Protein AF-A0A433P4F0-F1 (afdb_monomer_lite)

pLDDT: mean 87.48, std 11.5, range [46.12, 97.31]

Foldseek 3Di:
DVVLCVPPNQQDDDPPPPFDPQQVVLLVVLCVLLVVLLCQLLVLLVVLLVVLVVQQVCVVVVVPPDNPPSVVSLVVSVVSNVVSLVCLQPRLVVSCVPGGDDVVSSVVSNVLSVLSSLQSVQVSVVSVVLSVCVSVVHWDPPAPDTPPRLSDPVNSVVSSLQLDSHDDSHDDADPDDDVVLLVVLVVLLVVLVVVLSSLCRSPVVVLVVVLVVVVVVVPPVVNVVSVVSNVVSVVVSVVSCCCNPVPRVNVSSRD

Sequence (255 aa):
MIENYLKYGLLLKIPGHNIPYGDYVQFGIAWISVPITILVGFGVEWVMAQLAKKSKSDKLGGKLGNKLPLGVFEAIASIVHAVNLTFLMIYPSYIIYRKIYHPLVGSSMLFIALILIMKLISYSLVNRDLRTLFTQGKLVTEYDVVYPDNVTIGNLIYFWWAPTLCYQPSYPRTEKFRPIFFLKRVSELSCALIFMYFLTEQYAMPTLENSIKAIHNLDFIIIVERVLKLSTTGVILWLLMFYAFFHSFLNALSE

Radius of gyration: 25.11 Å; chains: 1; bounding box: 57×36×83 Å

Structure (mmCIF, N/CA/C/O backbone):
data_AF-A0A433P4F0-F1
#
_entry.id   AF-A0A433P4F0-F1
#
loop_
_atom_site.group_PDB
_atom_site.id
_atom_site.type_symbol
_atom_site.label_atom_id
_atom_site.label_alt_id
_atom_site.label_comp_id
_atom_site.label_asym_id
_atom_site.label_entity_id
_atom_site.label_seq_id
_atom_site.pdbx_PDB_ins_code
_atom_site.Cartn_x
_atom_site.Cartn_y
_atom_site.Cartn_z
_atom_site.occupancy
_atom_site.B_iso_or_equiv
_atom_site.auth_seq_id
_atom_site.auth_comp_id
_atom_site.auth_asym_id
_atom_site.auth_atom_id
_atom_site.pdbx_PDB_model_num
ATOM 1 N N . MET A 1 1 ? 10.213 6.614 -36.481 1.00 46.25 1 MET A N 1
ATOM 2 C CA . MET A 1 1 ? 9.599 5.330 -36.053 1.00 46.25 1 MET A CA 1
ATOM 3 C C . MET A 1 1 ? 9.966 4.183 -36.984 1.00 46.25 1 MET A C 1
ATOM 5 O O . MET A 1 1 ? 10.517 3.207 -36.498 1.00 46.25 1 MET A O 1
ATOM 9 N N . ILE A 1 2 ? 9.728 4.317 -38.293 1.00 51.09 2 ILE A N 1
ATOM 10 C CA . ILE A 1 2 ? 10.064 3.290 -39.296 1.00 51.09 2 ILE A CA 1
ATOM 11 C C . ILE A 1 2 ? 11.581 3.030 -39.367 1.00 51.09 2 ILE A C 1
ATOM 13 O O . ILE A 1 2 ? 11.992 1.883 -39.412 1.00 51.09 2 ILE A O 1
ATOM 17 N N . GLU A 1 3 ? 12.424 4.061 -39.253 1.00 48.56 3 GLU A N 1
ATOM 18 C CA . GLU A 1 3 ? 13.891 3.905 -39.245 1.00 48.56 3 GLU A CA 1
ATOM 19 C C . GLU A 1 3 ? 14.438 3.066 -38.081 1.00 48.56 3 GLU A C 1
ATOM 21 O O . GLU A 1 3 ? 15.271 2.202 -38.314 1.00 48.56 3 GLU A O 1
ATOM 26 N N . ASN A 1 4 ? 13.968 3.256 -36.840 1.00 55.22 4 ASN A N 1
ATOM 27 C CA . ASN A 1 4 ? 14.414 2.416 -35.717 1.00 55.22 4 ASN A CA 1
ATOM 28 C C . ASN A 1 4 ? 13.919 0.970 -35.862 1.00 55.22 4 ASN A C 1
ATOM 30 O O . ASN A 1 4 ? 14.647 0.048 -35.512 1.00 55.22 4 ASN A O 1
ATOM 34 N N . TYR A 1 5 ? 12.715 0.772 -36.407 1.00 58.59 5 TYR A N 1
ATOM 35 C CA . TYR A 1 5 ? 12.188 -0.560 -36.710 1.00 58.59 5 TYR A CA 1
ATOM 36 C C . TYR A 1 5 ? 12.999 -1.258 -37.815 1.00 58.59 5 TYR A C 1
ATOM 38 O O . TYR A 1 5 ? 13.362 -2.419 -37.669 1.00 58.59 5 TYR A O 1
ATOM 46 N N . LEU A 1 6 ? 13.358 -0.537 -38.882 1.00 51.97 6 LEU A N 1
ATOM 47 C CA . LEU A 1 6 ? 14.190 -1.048 -39.978 1.00 51.97 6 LEU A CA 1
ATOM 48 C C . LEU A 1 6 ? 15.650 -1.285 -39.561 1.00 51.97 6 LEU A C 1
ATOM 50 O O . LEU A 1 6 ? 16.284 -2.207 -40.062 1.00 51.97 6 LEU A O 1
ATOM 54 N N . LYS A 1 7 ? 16.190 -0.461 -38.656 1.00 50.75 7 LYS A N 1
ATOM 55 C CA . LYS A 1 7 ? 17.602 -0.500 -38.246 1.00 50.75 7 LYS A CA 1
ATOM 56 C C . LYS A 1 7 ? 17.893 -1.514 -37.139 1.00 50.75 7 LYS A C 1
ATOM 58 O O . LYS A 1 7 ? 18.987 -2.066 -37.114 1.00 50.75 7 LYS A O 1
ATOM 63 N N . TYR A 1 8 ? 16.945 -1.744 -36.230 1.00 52.25 8 TYR A N 1
ATOM 64 C CA . TYR A 1 8 ? 17.143 -2.606 -35.058 1.00 52.25 8 TYR A CA 1
ATOM 65 C C . TYR A 1 8 ? 16.194 -3.813 -34.993 1.00 52.25 8 TYR A C 1
ATOM 67 O O . TYR A 1 8 ? 16.386 -4.685 -34.149 1.00 52.25 8 TYR A O 1
ATOM 75 N N . GLY A 1 9 ? 15.188 -3.896 -35.869 1.00 65.25 9 GLY A N 1
ATOM 76 C CA . GLY A 1 9 ? 14.160 -4.932 -35.796 1.00 65.25 9 GLY A CA 1
ATOM 77 C C . GLY A 1 9 ? 13.278 -4.807 -34.546 1.00 65.25 9 GLY A C 1
ATOM 78 O O . GLY A 1 9 ? 13.135 -3.730 -33.958 1.00 65.25 9 GLY A O 1
ATOM 79 N N . LEU A 1 10 ? 12.660 -5.925 -34.156 1.00 61.38 10 LEU A N 1
ATOM 80 C CA . LEU A 1 10 ? 11.839 -6.046 -32.951 1.00 61.38 10 LEU A CA 1
ATOM 81 C C . LEU A 1 10 ? 12.746 -6.386 -31.753 1.00 61.38 10 LEU A C 1
ATOM 83 O O . LEU A 1 10 ? 13.132 -7.540 -31.579 1.00 61.38 10 LEU A O 1
ATOM 87 N N . LEU A 1 11 ? 13.091 -5.399 -30.924 1.00 60.62 11 LEU A N 1
ATOM 88 C CA . LEU A 1 11 ? 13.974 -5.583 -29.760 1.00 60.62 11 LEU A CA 1
ATOM 89 C C . LEU A 1 11 ? 13.207 -6.048 -28.505 1.00 60.62 11 LEU A C 1
ATOM 91 O O . LEU A 1 11 ? 13.431 -5.540 -27.412 1.00 60.62 11 LEU A O 1
ATOM 95 N N . LEU A 1 12 ? 12.270 -6.992 -28.631 1.00 61.44 12 LEU A N 1
ATOM 96 C CA . LEU A 1 12 ? 11.525 -7.490 -27.469 1.00 61.44 12 LEU A CA 1
ATOM 97 C C . LEU A 1 12 ? 12.323 -8.575 -26.741 1.00 61.44 12 LEU A C 1
ATOM 99 O O . LEU A 1 12 ? 12.511 -9.676 -27.259 1.00 61.44 12 LEU A O 1
ATOM 103 N N . LYS A 1 13 ? 12.760 -8.278 -25.517 1.00 65.25 13 LYS A N 1
ATOM 104 C CA . LYS A 1 13 ? 13.220 -9.297 -24.564 1.00 65.25 13 LYS A CA 1
ATOM 105 C C . LYS A 1 13 ? 12.010 -9.873 -23.814 1.00 65.25 13 LYS A C 1
ATOM 107 O O . LYS A 1 13 ? 10.909 -9.335 -23.865 1.00 65.25 13 LYS A O 1
ATOM 112 N N . ILE A 1 14 ? 12.175 -11.011 -23.141 1.00 66.19 14 ILE A N 1
ATOM 113 C CA . ILE A 1 14 ? 11.115 -11.530 -22.263 1.00 66.19 14 ILE A CA 1
ATOM 114 C C . ILE A 1 14 ? 11.111 -10.676 -20.984 1.00 66.19 14 ILE A C 1
ATOM 116 O O . ILE A 1 14 ? 12.174 -10.529 -20.365 1.00 66.19 14 ILE A O 1
ATOM 120 N N . PRO A 1 15 ? 9.959 -10.119 -20.558 1.00 61.41 15 PRO A N 1
ATOM 121 C CA . PRO A 1 15 ? 9.889 -9.323 -19.340 1.00 61.41 15 PRO A CA 1
ATOM 122 C C . PRO A 1 15 ? 10.351 -10.156 -18.136 1.00 61.41 15 PRO A C 1
ATOM 124 O O . PRO A 1 15 ? 9.869 -11.262 -17.908 1.00 61.41 15 PRO A O 1
ATOM 127 N N . GLY A 1 16 ? 11.315 -9.627 -17.379 1.00 61.69 16 GLY A N 1
ATOM 128 C CA . GLY A 1 16 ? 11.871 -10.282 -16.188 1.00 61.69 16 GLY A CA 1
ATOM 129 C C . GLY A 1 16 ? 13.078 -11.199 -16.422 1.00 61.69 16 GLY A C 1
ATOM 130 O O . GLY A 1 16 ? 13.656 -11.663 -15.445 1.00 61.69 16 GLY A O 1
ATOM 131 N N . HIS A 1 17 ? 13.532 -11.405 -17.666 1.00 66.00 17 HIS A N 1
ATOM 132 C CA . HIS A 1 17 ? 14.707 -12.247 -17.955 1.00 66.00 17 HIS A CA 1
ATOM 133 C C . HIS A 1 17 ? 16.003 -11.772 -17.264 1.00 66.00 17 HIS A C 1
ATOM 135 O O . HIS A 1 17 ? 16.874 -12.577 -16.953 1.00 66.00 17 HIS A O 1
ATOM 141 N N . ASN A 1 18 ? 16.116 -10.470 -16.986 1.00 71.88 18 ASN A N 1
ATOM 142 C CA . ASN A 1 18 ? 17.308 -9.867 -16.385 1.00 71.88 18 ASN A CA 1
ATOM 143 C C . ASN A 1 18 ? 17.254 -9.784 -14.846 1.00 71.88 18 ASN A C 1
ATOM 145 O O . ASN A 1 18 ? 18.141 -9.173 -14.251 1.00 71.88 18 ASN A O 1
ATOM 149 N N . ILE A 1 19 ? 16.220 -10.331 -14.192 1.00 79.75 19 ILE A N 1
ATOM 150 C CA . ILE A 1 19 ? 16.086 -10.256 -12.731 1.00 79.75 19 ILE A CA 1
ATOM 151 C C . ILE A 1 19 ? 16.765 -11.482 -12.105 1.00 79.75 19 ILE A C 1
ATOM 153 O O . ILE A 1 19 ? 16.324 -12.609 -12.343 1.00 79.75 19 ILE A O 1
ATOM 157 N N . PRO A 1 20 ? 17.824 -11.306 -11.294 1.00 85.00 20 PRO A N 1
ATOM 158 C CA . PRO A 1 20 ? 18.478 -12.431 -10.643 1.00 85.00 20 PRO A CA 1
ATOM 159 C C . PRO A 1 20 ? 17.542 -13.056 -9.602 1.00 85.00 20 PRO A C 1
ATOM 161 O O . PRO A 1 20 ? 16.884 -12.354 -8.837 1.00 85.00 20 PRO A O 1
ATOM 164 N N . TYR A 1 21 ? 17.526 -14.390 -9.514 1.00 86.00 21 TYR A N 1
ATOM 165 C CA . TYR A 1 21 ? 16.679 -15.113 -8.552 1.00 86.00 21 TYR A CA 1
ATOM 166 C C . TYR A 1 21 ? 16.893 -14.650 -7.097 1.00 86.00 21 TYR A C 1
ATOM 168 O O . TYR A 1 21 ? 15.950 -14.585 -6.309 1.00 86.00 21 TYR A O 1
ATOM 176 N N . GLY A 1 22 ? 18.127 -14.262 -6.755 1.00 88.94 22 GLY A N 1
ATOM 177 C CA . GLY A 1 22 ? 18.472 -13.720 -5.441 1.00 88.94 22 GLY A CA 1
ATOM 178 C C . GLY A 1 22 ? 17.658 -12.484 -5.045 1.00 88.94 22 GLY A C 1
ATOM 179 O O . GLY A 1 22 ? 17.280 -12.373 -3.880 1.00 88.94 22 GLY A O 1
ATOM 180 N N . ASP A 1 23 ? 17.307 -11.611 -5.994 1.00 89.06 23 ASP A N 1
ATOM 181 C CA . ASP A 1 23 ? 16.531 -10.398 -5.712 1.00 89.06 23 ASP A CA 1
ATOM 182 C C . ASP A 1 23 ? 15.101 -10.731 -5.275 1.00 89.06 23 ASP A C 1
ATOM 184 O O . ASP A 1 23 ? 14.574 -10.087 -4.370 1.00 89.06 23 ASP A O 1
ATOM 188 N N . TYR A 1 24 ? 14.489 -11.776 -5.843 1.00 89.56 24 TYR A N 1
ATOM 189 C CA . TYR A 1 24 ? 13.166 -12.244 -5.416 1.00 89.56 24 TYR A CA 1
ATOM 190 C C . TYR A 1 24 ? 13.185 -12.804 -3.993 1.00 89.56 24 TYR A C 1
ATOM 192 O O . TYR A 1 24 ? 12.258 -12.565 -3.218 1.00 89.56 24 TYR A O 1
ATOM 200 N N . VAL A 1 25 ? 14.256 -13.509 -3.617 1.00 92.88 25 VAL A N 1
ATOM 201 C CA . VAL A 1 25 ? 14.423 -14.013 -2.246 1.00 92.88 25 VAL A CA 1
ATOM 202 C C . VAL A 1 25 ? 14.571 -12.848 -1.265 1.00 92.88 25 VAL A C 1
ATOM 204 O O . VAL A 1 25 ? 13.902 -12.826 -0.233 1.00 92.88 25 VAL A O 1
ATOM 207 N N . GLN A 1 26 ? 15.396 -11.847 -1.593 1.00 92.88 26 GLN A N 1
ATOM 208 C CA . GLN A 1 26 ? 15.558 -10.656 -0.749 1.00 92.88 26 GLN A CA 1
ATOM 209 C C . GLN A 1 26 ? 14.280 -9.816 -0.677 1.00 92.88 26 GLN A C 1
ATOM 211 O O . GLN A 1 26 ? 13.959 -9.295 0.391 1.00 92.88 26 GLN A O 1
ATOM 216 N N . PHE A 1 27 ? 13.520 -9.736 -1.771 1.00 93.12 27 PHE A N 1
ATOM 217 C CA . PHE A 1 27 ? 12.190 -9.134 -1.779 1.00 93.12 27 PHE A CA 1
ATOM 218 C C . PHE A 1 27 ? 11.256 -9.856 -0.808 1.00 93.12 27 PHE A C 1
ATOM 220 O O . PHE A 1 27 ? 10.635 -9.203 0.022 1.00 93.12 27 PHE A O 1
ATOM 227 N N . GLY A 1 28 ? 11.202 -11.191 -0.848 1.00 93.00 28 GLY A N 1
ATOM 228 C CA . GLY A 1 28 ? 10.397 -11.981 0.086 1.00 93.00 28 GLY A CA 1
ATOM 229 C C . GLY A 1 28 ? 10.784 -11.739 1.547 1.00 93.00 28 GLY A C 1
ATOM 230 O O . GLY A 1 28 ? 9.912 -11.524 2.386 1.00 93.00 28 GLY A O 1
ATOM 231 N N . ILE A 1 29 ? 12.086 -11.682 1.848 1.00 94.31 29 ILE A N 1
ATOM 232 C CA . ILE A 1 29 ? 12.594 -11.367 3.195 1.00 94.31 29 ILE A CA 1
ATOM 233 C C . ILE A 1 29 ? 12.167 -9.958 3.629 1.00 94.31 29 ILE A C 1
ATOM 235 O O . ILE A 1 29 ? 11.678 -9.782 4.743 1.00 94.31 29 ILE A O 1
ATOM 239 N N . ALA A 1 30 ? 12.303 -8.956 2.756 1.00 94.62 30 ALA A N 1
ATOM 240 C CA . ALA A 1 30 ? 11.836 -7.601 3.044 1.00 94.62 30 ALA A CA 1
ATOM 241 C C . ALA A 1 30 ? 10.314 -7.561 3.248 1.00 94.62 30 ALA A C 1
ATOM 243 O O . ALA A 1 30 ? 9.826 -6.891 4.162 1.00 94.62 30 ALA A O 1
ATOM 244 N N . TRP A 1 31 ? 9.568 -8.319 2.446 1.00 95.00 31 TRP A N 1
ATOM 245 C CA . TRP A 1 31 ? 8.113 -8.374 2.478 1.00 95.00 31 TRP A CA 1
ATOM 246 C C . TRP A 1 31 ? 7.566 -8.959 3.783 1.00 95.00 31 TRP A C 1
ATOM 248 O O . TRP A 1 31 ? 6.497 -8.546 4.211 1.00 95.00 31 TRP A O 1
ATOM 258 N N . ILE A 1 32 ? 8.309 -9.812 4.496 1.00 94.62 32 ILE A N 1
ATOM 259 C CA . ILE A 1 32 ? 7.914 -10.321 5.828 1.00 94.62 32 ILE A CA 1
ATOM 260 C C . ILE A 1 32 ? 7.678 -9.186 6.846 1.00 94.62 32 ILE A C 1
ATOM 262 O O . ILE A 1 32 ? 6.855 -9.331 7.752 1.00 94.62 32 ILE A O 1
ATOM 266 N N . SER A 1 33 ? 8.323 -8.026 6.683 1.00 94.25 33 SER A N 1
ATOM 267 C CA . SER A 1 33 ? 8.071 -6.858 7.545 1.00 94.25 33 SER A CA 1
ATOM 268 C C . SER A 1 33 ? 6.640 -6.312 7.438 1.00 94.25 33 SER A C 1
ATOM 270 O O . SER A 1 33 ? 6.119 -5.755 8.405 1.00 94.25 33 SER A O 1
ATOM 272 N N . VAL A 1 34 ? 5.968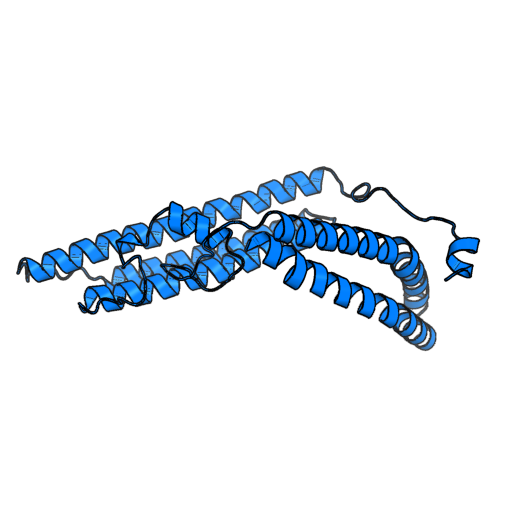 -6.518 6.303 1.00 94.81 34 VAL A N 1
ATOM 273 C CA . VAL A 1 34 ? 4.604 -6.040 6.040 1.00 94.81 34 VAL A CA 1
ATOM 274 C C . VAL A 1 34 ? 3.570 -6.702 6.962 1.00 94.81 34 VAL A C 1
ATOM 276 O O . VAL A 1 34 ? 2.951 -5.989 7.750 1.00 94.81 34 VAL A O 1
ATOM 279 N N . PRO A 1 35 ? 3.378 -8.037 6.962 1.00 94.81 35 PRO A N 1
ATOM 280 C CA . PRO A 1 35 ? 2.413 -8.662 7.861 1.00 94.81 35 PRO A CA 1
ATOM 281 C C . PRO A 1 35 ? 2.778 -8.459 9.338 1.00 94.81 35 PRO A C 1
ATOM 283 O O . PRO A 1 35 ? 1.882 -8.254 10.152 1.00 94.81 35 PRO A O 1
ATOM 286 N N . ILE A 1 36 ? 4.070 -8.445 9.694 1.00 94.50 36 ILE A N 1
ATOM 287 C CA . ILE A 1 36 ? 4.511 -8.199 11.078 1.00 94.50 36 ILE A CA 1
ATOM 288 C C . ILE A 1 36 ? 4.036 -6.826 11.562 1.00 94.50 36 ILE A C 1
ATOM 290 O O . ILE A 1 36 ? 3.421 -6.721 12.623 1.00 94.50 36 ILE A O 1
ATOM 294 N N . THR A 1 37 ? 4.282 -5.775 10.781 1.00 94.94 37 THR A N 1
ATOM 295 C CA . THR A 1 37 ? 3.928 -4.400 11.169 1.00 94.94 37 THR A CA 1
ATOM 296 C C . THR A 1 37 ? 2.419 -4.196 11.259 1.00 94.94 37 THR A C 1
ATOM 298 O O . THR A 1 37 ? 1.946 -3.467 12.134 1.00 94.94 37 THR A O 1
ATOM 301 N N . ILE A 1 38 ? 1.651 -4.897 10.426 1.00 95.25 38 ILE A N 1
ATOM 302 C CA . ILE A 1 38 ? 0.184 -4.906 10.471 1.00 95.25 38 ILE A CA 1
ATOM 303 C C . ILE A 1 38 ? -0.328 -5.589 11.733 1.00 95.25 38 ILE A C 1
ATOM 305 O O . ILE A 1 38 ? -1.197 -5.039 12.408 1.00 95.25 38 ILE A O 1
ATOM 309 N N . LEU A 1 39 ? 0.229 -6.749 12.087 1.00 95.19 39 LEU A N 1
ATOM 310 C CA . LEU A 1 39 ? -0.140 -7.464 13.309 1.00 95.19 39 LEU A CA 1
ATOM 311 C C . LEU A 1 39 ? 0.187 -6.649 14.563 1.00 95.19 39 LEU A C 1
ATOM 313 O O . LEU A 1 39 ? -0.637 -6.585 15.473 1.00 95.19 39 LEU A O 1
ATOM 317 N N . VAL A 1 40 ? 1.343 -5.978 14.596 1.00 95.62 40 VAL A N 1
ATOM 318 C CA . VAL A 1 40 ? 1.713 -5.071 15.695 1.00 95.62 40 VAL A CA 1
ATOM 319 C C . VAL A 1 40 ? 0.734 -3.898 15.778 1.00 95.62 40 VAL A C 1
ATOM 321 O O . VAL A 1 40 ? 0.187 -3.639 16.850 1.00 95.62 40 VAL A O 1
ATOM 324 N N . GLY A 1 41 ? 0.452 -3.224 14.657 1.00 95.06 41 GLY A N 1
ATOM 325 C CA . GLY A 1 41 ? -0.486 -2.097 14.618 1.00 95.06 41 GLY A CA 1
ATOM 326 C C . GLY A 1 41 ? -1.903 -2.486 15.055 1.00 95.06 41 GLY A C 1
ATOM 327 O O . GLY A 1 41 ? -2.527 -1.781 15.850 1.00 95.06 41 GLY A O 1
ATOM 328 N N . PHE A 1 42 ? -2.391 -3.642 14.599 1.00 95.88 42 PHE A N 1
ATOM 329 C CA . PHE A 1 42 ? -3.678 -4.194 15.018 1.00 95.88 42 PHE A CA 1
ATOM 330 C C . PHE A 1 42 ? -3.694 -4.573 16.499 1.00 95.88 42 PHE A C 1
ATOM 332 O O . PHE A 1 42 ? -4.641 -4.229 17.201 1.00 95.88 42 PHE A O 1
ATOM 339 N N . GLY A 1 43 ? -2.650 -5.249 16.985 1.00 95.69 43 GLY A N 1
ATOM 340 C CA . GLY A 1 43 ? -2.540 -5.671 18.379 1.00 95.69 43 GLY A CA 1
ATOM 341 C C . GLY A 1 43 ? -2.589 -4.490 19.347 1.00 95.69 43 GLY A C 1
ATOM 342 O O . GLY A 1 43 ? -3.315 -4.545 20.339 1.00 95.69 43 GLY A O 1
ATOM 343 N N . VAL A 1 44 ? -1.894 -3.393 19.026 1.00 95.56 44 VAL A N 1
ATOM 344 C CA . VAL A 1 44 ? -1.941 -2.154 19.820 1.00 95.56 44 VAL A CA 1
ATOM 345 C C . VAL A 1 44 ? -3.363 -1.592 19.874 1.00 95.56 44 VAL A C 1
ATOM 347 O O . VAL A 1 44 ? -3.874 -1.340 20.967 1.00 95.56 44 VAL A O 1
ATOM 350 N N . GLU A 1 45 ? -4.038 -1.436 18.731 1.00 95.62 45 GLU A N 1
ATOM 351 C CA . GLU A 1 45 ? -5.404 -0.892 18.721 1.00 95.62 45 GLU A CA 1
ATOM 352 C C . GLU A 1 45 ? -6.421 -1.821 19.387 1.00 95.62 45 GLU A C 1
ATOM 354 O O . GLU A 1 45 ? -7.330 -1.351 20.073 1.00 95.62 45 GLU A O 1
ATOM 359 N N . TRP A 1 46 ? -6.249 -3.136 19.256 1.00 95.62 46 TRP A N 1
ATOM 360 C CA . TRP A 1 46 ? -7.090 -4.118 19.930 1.00 95.62 46 TRP A CA 1
ATOM 361 C C . TRP A 1 46 ? -6.960 -4.018 21.453 1.00 95.62 46 TRP A C 1
ATOM 363 O O . TRP A 1 46 ? -7.974 -3.930 22.149 1.00 95.62 46 TRP A O 1
ATOM 373 N N . VAL A 1 47 ? -5.732 -3.941 21.983 1.00 95.12 47 VAL A N 1
ATOM 374 C CA . VAL A 1 47 ? -5.493 -3.733 23.423 1.00 95.12 47 VAL A CA 1
ATOM 375 C C . VAL A 1 47 ? -6.128 -2.422 23.887 1.00 95.12 47 VAL A C 1
ATOM 377 O O . VAL A 1 47 ? -6.839 -2.398 24.896 1.00 95.12 47 VAL A O 1
ATOM 380 N N . MET A 1 48 ? -5.941 -1.336 23.134 1.00 93.94 48 MET A N 1
ATOM 381 C CA . MET A 1 48 ? -6.518 -0.039 23.486 1.00 93.94 48 MET A CA 1
ATOM 382 C C . MET A 1 48 ? -8.052 -0.033 23.451 1.00 93.94 48 MET A C 1
ATOM 384 O O . MET A 1 48 ? -8.676 0.619 24.291 1.00 93.94 48 MET A O 1
ATOM 388 N N . ALA A 1 49 ? -8.672 -0.780 22.537 1.00 93.25 49 ALA A N 1
ATOM 389 C CA . ALA A 1 49 ? -10.120 -0.958 22.494 1.00 93.25 49 ALA A CA 1
ATOM 390 C C . ALA A 1 49 ? -10.654 -1.690 23.734 1.00 93.25 49 ALA A C 1
ATOM 392 O O . ALA A 1 49 ? -11.658 -1.265 24.313 1.00 93.25 49 ALA A O 1
ATOM 393 N N . GLN A 1 50 ? -9.960 -2.731 24.209 1.00 92.25 50 GLN A N 1
ATOM 394 C CA . GLN A 1 50 ? -10.329 -3.421 25.452 1.00 92.25 50 GLN A CA 1
ATOM 395 C C . GLN A 1 50 ? -10.183 -2.511 26.681 1.00 92.25 50 GLN A C 1
ATOM 397 O O . GLN A 1 50 ? -11.067 -2.475 27.543 1.00 92.25 50 GLN A O 1
ATOM 402 N N . LEU A 1 51 ? -9.108 -1.717 26.744 1.00 91.25 51 LEU A N 1
ATOM 403 C CA . LEU A 1 51 ? -8.906 -0.730 27.810 1.00 91.25 51 LEU A CA 1
ATOM 404 C C . LEU A 1 51 ? -10.001 0.348 27.806 1.00 91.25 51 LEU A C 1
ATOM 406 O O . LEU A 1 51 ? -10.501 0.719 28.870 1.00 91.25 51 LEU A O 1
ATOM 410 N N . ALA A 1 52 ? -10.425 0.806 26.625 1.00 88.88 52 ALA A N 1
ATOM 411 C CA . ALA A 1 52 ? -11.518 1.764 26.483 1.00 88.88 52 ALA A CA 1
ATOM 412 C C . ALA A 1 52 ? -12.869 1.182 26.943 1.00 88.88 52 ALA A C 1
ATOM 414 O O . ALA A 1 52 ? -13.597 1.853 27.683 1.00 88.88 52 ALA A O 1
ATOM 415 N N . LYS A 1 53 ? -13.184 -0.076 26.579 1.00 90.12 53 LYS A N 1
ATOM 416 C CA . LYS A 1 53 ? -14.377 -0.803 27.069 1.00 90.12 53 LYS A CA 1
ATOM 417 C C . LYS A 1 53 ? -14.389 -0.866 28.600 1.00 90.12 53 LYS A C 1
ATOM 419 O O . LYS A 1 53 ? -15.378 -0.477 29.225 1.00 90.12 53 LYS A O 1
ATOM 424 N N . LYS A 1 54 ? -13.269 -1.284 29.202 1.00 87.50 54 LYS A N 1
ATOM 425 C CA . LYS A 1 54 ? -13.118 -1.390 30.661 1.00 87.50 54 LYS A CA 1
ATOM 426 C C . LYS A 1 54 ? -13.275 -0.035 31.355 1.00 87.50 54 LYS A C 1
ATOM 428 O O . LYS A 1 54 ? -14.062 0.081 32.287 1.00 87.50 54 LYS A O 1
ATOM 433 N N . SER A 1 55 ? -12.616 1.007 30.844 1.00 83.69 55 SER A N 1
ATOM 434 C CA . SER A 1 55 ? -12.706 2.365 31.398 1.00 83.69 55 SER A CA 1
ATOM 435 C C . SER A 1 55 ? -14.136 2.918 31.383 1.00 83.69 55 SER A C 1
ATOM 437 O O . SER A 1 55 ? -14.568 3.538 32.356 1.00 83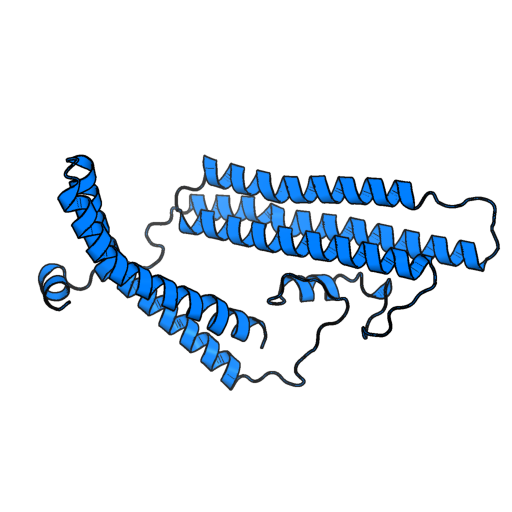.69 55 SER A O 1
ATOM 439 N N . LYS A 1 56 ? -14.904 2.674 30.312 1.00 82.56 56 LYS A N 1
ATOM 440 C CA . LYS A 1 56 ? -16.312 3.093 30.240 1.00 82.56 56 LYS A CA 1
ATOM 441 C C . LYS A 1 56 ? -17.186 2.308 31.224 1.00 82.56 56 LYS A C 1
ATOM 443 O O . LYS A 1 56 ? -17.994 2.919 31.918 1.00 82.56 56 LYS A O 1
ATOM 448 N N . SER A 1 57 ? -16.990 0.992 31.328 1.00 81.56 57 SER A N 1
ATOM 449 C CA . SER A 1 57 ? -17.703 0.149 32.300 1.00 81.56 57 SER A CA 1
ATOM 450 C C . SER A 1 57 ? -17.440 0.581 33.746 1.00 81.56 57 SER A C 1
ATOM 452 O O . SER A 1 57 ? -18.374 0.643 34.542 1.00 81.56 57 SER A O 1
ATOM 454 N N . ASP A 1 58 ? -16.196 0.928 34.084 1.00 79.75 58 ASP A N 1
ATOM 455 C CA . ASP A 1 58 ? -15.830 1.403 35.424 1.00 79.75 58 ASP A CA 1
ATOM 456 C C . ASP A 1 58 ? -16.487 2.757 35.752 1.00 79.75 58 ASP A C 1
ATOM 458 O O . ASP A 1 58 ? -16.953 2.956 36.877 1.00 79.75 58 ASP A O 1
ATOM 462 N N . LYS A 1 59 ? -16.602 3.664 34.763 1.00 75.69 59 LYS A N 1
ATOM 463 C CA . LYS A 1 59 ? -17.344 4.934 34.907 1.00 75.69 59 LYS A CA 1
ATOM 464 C C . LYS A 1 59 ? -18.840 4.711 35.159 1.00 75.69 59 LYS A C 1
ATOM 466 O O . LYS A 1 59 ? -19.412 5.404 35.993 1.00 75.69 59 LYS A O 1
ATOM 471 N N . LEU A 1 60 ? -19.466 3.763 34.457 1.00 73.94 60 LEU A N 1
ATOM 472 C CA . LEU A 1 60 ? -20.885 3.414 34.631 1.00 73.94 60 LEU A CA 1
ATOM 473 C C . LEU A 1 60 ? -21.159 2.709 35.970 1.00 73.94 60 LEU A C 1
ATOM 475 O O . LEU A 1 60 ? -22.204 2.929 36.571 1.00 73.94 60 LEU A O 1
ATOM 479 N N . GLY A 1 61 ? -20.222 1.889 36.453 1.00 71.25 61 GLY A N 1
ATOM 480 C CA . GLY A 1 61 ? -20.359 1.113 37.691 1.00 71.25 61 GLY A CA 1
ATOM 481 C C . GLY A 1 61 ? -20.025 1.860 38.989 1.00 71.25 61 GLY A C 1
ATOM 482 O O . GLY A 1 61 ? -19.936 1.220 40.035 1.00 71.25 61 GLY A O 1
ATOM 483 N N . GLY A 1 62 ? -19.774 3.174 38.947 1.00 64.06 62 GLY A N 1
ATOM 484 C CA . GLY A 1 62 ? -19.538 3.996 40.144 1.00 64.06 62 GLY A CA 1
ATOM 485 C C . GLY A 1 62 ? -18.251 3.687 40.928 1.00 64.06 62 GLY A C 1
ATOM 486 O O . GLY A 1 62 ? -18.071 4.194 42.034 1.00 64.06 62 GLY A O 1
ATOM 487 N N . LYS A 1 63 ? -17.325 2.881 40.384 1.00 61.62 63 LYS A N 1
ATOM 488 C CA . LYS A 1 63 ? -16.036 2.560 41.024 1.00 61.62 63 LYS A CA 1
ATOM 489 C C . LYS A 1 63 ? -15.062 3.735 40.875 1.00 61.62 63 LYS A C 1
ATOM 491 O O . LYS A 1 63 ? -14.176 3.734 40.027 1.00 61.62 63 LYS A O 1
ATOM 496 N N . LEU A 1 64 ? -15.216 4.744 41.731 1.00 50.09 64 LEU A N 1
ATOM 497 C CA . LEU A 1 64 ? -14.445 5.998 41.725 1.00 50.09 64 LEU A CA 1
ATOM 498 C C . LEU A 1 64 ? -12.958 5.848 42.145 1.00 50.09 64 LEU A C 1
ATOM 500 O O . LEU A 1 64 ? -12.238 6.839 42.200 1.00 50.09 64 LEU A O 1
ATOM 504 N N . GLY A 1 65 ? -12.484 4.633 42.451 1.00 46.12 65 GLY A N 1
ATOM 505 C CA . GLY A 1 65 ? -11.209 4.408 43.150 1.00 46.12 65 GLY A CA 1
ATOM 506 C C . GLY A 1 65 ? -9.955 4.217 42.291 1.00 46.12 65 GLY A C 1
ATOM 507 O O . GLY A 1 65 ? -8.866 4.432 42.798 1.00 46.12 65 GLY A O 1
ATOM 508 N N . ASN A 1 66 ? -10.063 3.849 41.011 1.00 49.91 66 ASN A N 1
ATOM 509 C CA . ASN A 1 66 ? -8.896 3.667 40.136 1.00 49.91 66 ASN A CA 1
ATOM 510 C C . ASN A 1 66 ? -9.221 4.183 38.734 1.00 49.91 66 ASN A C 1
ATOM 512 O O . ASN A 1 66 ? -9.613 3.419 37.851 1.00 49.91 66 ASN A O 1
ATOM 516 N N . LYS A 1 67 ? -9.056 5.491 38.502 1.00 57.22 67 LYS A N 1
ATOM 517 C CA . LYS A 1 67 ? -8.975 6.000 37.128 1.00 57.22 67 LYS A CA 1
ATOM 518 C C . LYS A 1 67 ? -7.784 5.299 36.472 1.00 57.22 67 LYS A C 1
ATOM 520 O O . LYS A 1 67 ? -6.646 5.642 36.777 1.00 57.22 67 LYS A O 1
ATOM 525 N N . LEU A 1 68 ? -8.030 4.315 35.599 1.00 64.62 68 LEU A N 1
ATOM 526 C CA . LEU A 1 68 ? -6.970 3.795 34.736 1.00 64.62 68 LEU A CA 1
ATOM 527 C C . LEU A 1 68 ? -6.302 5.003 34.059 1.00 64.62 68 LEU A C 1
ATOM 529 O O . LEU A 1 68 ? -7.029 5.828 33.493 1.00 64.62 68 LEU A O 1
ATOM 533 N N . PRO A 1 69 ? -4.964 5.138 34.110 1.00 76.75 69 PRO A N 1
ATOM 534 C CA . PRO A 1 69 ? -4.264 6.247 33.480 1.00 76.75 69 PRO A CA 1
ATOM 535 C C . PRO A 1 69 ? -4.250 6.031 31.962 1.00 76.75 69 PRO A C 1
ATOM 537 O O . PRO A 1 69 ? -3.221 5.713 31.372 1.00 76.75 69 PRO A O 1
ATOM 540 N N . LEU A 1 70 ? -5.416 6.169 31.320 1.00 81.94 70 LEU A N 1
ATOM 541 C CA . LEU A 1 70 ? -5.609 5.912 29.893 1.00 81.94 70 LEU A CA 1
ATOM 542 C C . LEU A 1 70 ? -4.628 6.737 29.050 1.00 81.94 70 LEU A C 1
ATOM 544 O O . LEU A 1 70 ? -4.073 6.211 28.098 1.00 81.94 70 LEU A O 1
ATOM 548 N N . GLY A 1 71 ? -4.313 7.965 29.476 1.00 83.56 71 GLY A N 1
ATOM 549 C CA . GLY A 1 71 ? -3.306 8.806 28.822 1.00 83.56 71 GLY A CA 1
ATOM 550 C C . GLY A 1 71 ? -1.889 8.213 28.817 1.00 83.56 71 GLY A C 1
ATOM 551 O O . GLY A 1 71 ? -1.166 8.381 27.841 1.00 83.56 71 GLY A O 1
ATOM 552 N N . VAL A 1 72 ? -1.491 7.459 29.853 1.00 87.38 72 VAL A N 1
ATOM 553 C CA . VAL A 1 72 ? -0.187 6.764 29.872 1.00 87.38 72 VAL A CA 1
ATOM 554 C C . VAL A 1 72 ? -0.189 5.617 28.864 1.00 87.38 72 VAL A C 1
ATOM 556 O O . VAL A 1 72 ? 0.758 5.473 28.095 1.00 87.38 72 VAL A O 1
ATOM 559 N N . PHE A 1 73 ? -1.273 4.838 28.808 1.00 90.19 73 PHE A N 1
ATOM 560 C CA . PHE A 1 73 ? -1.427 3.781 27.803 1.00 90.19 73 PHE A CA 1
ATOM 561 C C . PHE A 1 73 ? -1.470 4.341 26.377 1.00 90.19 73 PHE A C 1
ATOM 563 O O . PHE A 1 73 ? -0.895 3.742 25.474 1.00 90.19 73 PHE A O 1
ATOM 570 N N . GLU A 1 74 ? -2.078 5.508 26.168 1.00 89.88 74 GLU A N 1
ATOM 571 C CA . GLU A 1 74 ? -2.084 6.196 24.873 1.00 89.88 74 GLU A CA 1
ATOM 572 C C . GLU A 1 74 ? -0.697 6.690 24.457 1.00 89.88 74 GLU A C 1
ATOM 574 O O . GLU A 1 74 ? -0.336 6.568 23.283 1.00 89.88 74 GLU A O 1
ATOM 579 N N . ALA A 1 75 ? 0.101 7.197 25.399 1.00 91.44 75 ALA A N 1
ATOM 580 C CA . ALA A 1 75 ? 1.488 7.569 25.137 1.00 91.44 75 ALA A CA 1
ATOM 581 C C . ALA A 1 75 ? 2.327 6.340 24.752 1.00 91.44 75 ALA A C 1
ATOM 583 O O . ALA A 1 75 ? 3.029 6.371 23.741 1.00 91.44 75 ALA A O 1
ATOM 584 N N . ILE A 1 76 ? 2.194 5.233 25.495 1.00 93.25 76 ILE A N 1
ATOM 585 C CA . ILE A 1 76 ? 2.870 3.964 25.182 1.00 93.25 76 ILE A CA 1
ATOM 586 C C . ILE A 1 76 ? 2.441 3.454 23.800 1.00 93.25 76 ILE A C 1
ATOM 588 O O . ILE A 1 76 ? 3.299 3.147 22.977 1.00 93.25 76 ILE A O 1
ATOM 592 N N . ALA A 1 77 ? 1.138 3.418 23.508 1.00 94.00 77 ALA A N 1
ATOM 593 C CA . ALA A 1 77 ? 0.617 3.000 22.206 1.00 94.00 77 ALA A CA 1
ATOM 594 C C . ALA A 1 77 ? 1.168 3.868 21.062 1.00 94.00 77 ALA A C 1
ATOM 596 O O . ALA A 1 77 ? 1.577 3.341 20.030 1.00 94.00 77 ALA A O 1
ATOM 597 N N . SER A 1 78 ? 1.248 5.187 21.261 1.00 93.00 78 SER A N 1
ATOM 598 C CA . SER A 1 78 ? 1.806 6.120 20.273 1.00 93.00 78 SER A CA 1
ATOM 599 C C . SER A 1 78 ? 3.300 5.877 20.028 1.00 93.00 78 SER A C 1
ATOM 601 O O . SER A 1 78 ? 3.740 5.902 18.880 1.00 93.00 78 SER A O 1
ATOM 603 N N . ILE A 1 79 ? 4.075 5.591 21.081 1.00 95.62 79 ILE A N 1
ATOM 604 C CA . ILE A 1 79 ? 5.500 5.238 20.967 1.00 95.62 79 ILE A CA 1
ATOM 605 C C . ILE A 1 79 ? 5.664 3.913 20.216 1.00 95.62 79 ILE A C 1
ATOM 607 O O . ILE A 1 79 ? 6.485 3.828 19.305 1.00 95.62 79 ILE A O 1
ATOM 611 N N . VAL A 1 80 ? 4.867 2.892 20.548 1.00 95.94 80 VAL A N 1
ATOM 612 C CA . VAL A 1 80 ? 4.915 1.592 19.861 1.00 95.94 80 VAL A CA 1
ATOM 613 C C . VAL A 1 80 ? 4.570 1.747 18.378 1.00 95.94 80 VAL A C 1
ATOM 615 O O . VAL A 1 80 ? 5.287 1.206 17.538 1.00 95.94 80 VAL A O 1
ATOM 618 N N . HIS A 1 81 ? 3.545 2.535 18.035 1.00 94.75 81 HIS A N 1
ATOM 619 C CA . HIS A 1 81 ? 3.225 2.859 16.639 1.00 94.75 81 HIS A CA 1
ATOM 620 C C . HIS A 1 81 ? 4.382 3.575 15.940 1.00 94.75 81 HIS A C 1
ATOM 622 O O . HIS A 1 81 ? 4.763 3.174 14.844 1.00 94.75 81 HIS A O 1
ATOM 628 N N . ALA A 1 82 ? 4.995 4.578 16.573 1.00 95.56 82 ALA A N 1
ATOM 629 C CA . ALA A 1 82 ? 6.135 5.295 15.999 1.00 95.56 82 ALA A CA 1
ATOM 630 C C . ALA A 1 82 ? 7.332 4.367 15.726 1.00 95.56 82 ALA A C 1
ATOM 632 O O . ALA A 1 82 ? 7.930 4.426 14.648 1.00 95.56 82 ALA A O 1
ATOM 633 N N . VAL A 1 83 ? 7.651 3.467 16.662 1.00 96.69 83 VAL A N 1
ATOM 634 C CA . VAL A 1 83 ? 8.714 2.462 16.494 1.00 96.69 83 VAL A CA 1
ATOM 635 C C . VAL A 1 83 ? 8.367 1.478 15.374 1.00 96.69 83 VAL A C 1
ATOM 637 O O . VAL A 1 83 ? 9.211 1.207 14.522 1.00 96.69 83 VAL A O 1
ATOM 640 N N . ASN A 1 84 ? 7.125 0.990 15.325 1.00 96.19 84 ASN A N 1
ATOM 641 C CA . ASN A 1 84 ? 6.651 0.060 14.298 1.00 96.19 84 ASN A CA 1
ATOM 642 C C . ASN A 1 84 ? 6.721 0.666 12.882 1.00 96.19 84 ASN A C 1
ATOM 644 O O . ASN A 1 84 ? 7.216 0.033 11.949 1.00 96.19 84 ASN A O 1
ATOM 648 N N . LEU A 1 85 ? 6.295 1.923 12.725 1.00 95.44 85 LEU A N 1
ATOM 649 C CA . LEU A 1 85 ? 6.381 2.656 11.457 1.00 95.44 85 LEU A CA 1
ATOM 650 C C . LEU A 1 85 ? 7.834 2.933 11.054 1.00 95.44 85 LEU A C 1
ATOM 652 O O . LEU A 1 85 ? 8.198 2.786 9.888 1.00 95.44 85 LEU A O 1
ATOM 656 N N . THR A 1 86 ? 8.684 3.284 12.022 1.00 95.19 86 THR A N 1
ATOM 657 C CA . THR A 1 86 ? 10.119 3.493 11.785 1.00 95.19 86 THR A CA 1
ATOM 658 C C . THR A 1 86 ? 10.792 2.201 11.323 1.00 95.19 86 THR A C 1
ATOM 660 O O . THR A 1 86 ? 11.584 2.219 10.381 1.00 95.19 86 THR A O 1
ATOM 663 N N . PHE A 1 87 ? 10.437 1.064 11.926 1.00 95.56 87 PHE A N 1
ATOM 664 C CA . PHE A 1 87 ? 10.906 -0.252 11.496 1.00 95.56 87 PHE A CA 1
ATOM 665 C C . PHE A 1 87 ? 10.500 -0.556 10.046 1.00 95.56 87 PHE A C 1
ATOM 667 O O . PHE A 1 87 ? 11.360 -0.923 9.244 1.00 95.56 87 PHE A O 1
ATOM 674 N N . LEU A 1 88 ? 9.230 -0.333 9.686 1.00 94.69 88 LEU A N 1
ATOM 675 C CA . LEU A 1 88 ? 8.723 -0.542 8.324 1.00 94.69 88 LEU A CA 1
ATOM 676 C C . LEU A 1 88 ? 9.415 0.346 7.278 1.00 94.69 88 LEU A C 1
ATOM 678 O O . LEU A 1 88 ? 9.516 -0.036 6.117 1.00 94.69 88 LEU A O 1
ATOM 682 N N . MET A 1 89 ? 9.910 1.518 7.675 1.00 93.12 89 MET A N 1
ATOM 683 C CA . MET A 1 89 ? 10.663 2.401 6.786 1.00 93.12 89 MET A CA 1
ATOM 684 C C . MET A 1 89 ? 12.128 1.964 6.648 1.00 93.12 89 MET A C 1
ATOM 686 O O . MET A 1 89 ? 12.650 1.879 5.536 1.00 93.12 89 MET A O 1
ATOM 690 N N . ILE A 1 90 ? 12.807 1.682 7.764 1.00 95.50 90 ILE A N 1
ATOM 691 C CA . ILE A 1 90 ? 14.253 1.412 7.777 1.00 95.50 90 ILE A CA 1
ATOM 692 C C . ILE A 1 90 ? 14.568 0.018 7.233 1.00 95.50 90 ILE A C 1
ATOM 694 O O . ILE A 1 90 ? 15.505 -0.134 6.447 1.00 95.50 90 ILE A O 1
ATOM 698 N N . TYR A 1 91 ? 13.808 -1.004 7.630 1.00 95.12 91 TYR A N 1
ATOM 699 C CA . TYR A 1 91 ? 14.157 -2.394 7.341 1.00 95.12 91 TYR A CA 1
ATOM 700 C C . TYR A 1 91 ? 14.111 -2.738 5.838 1.00 95.12 91 TYR A C 1
ATOM 702 O O . TYR A 1 91 ? 15.140 -3.176 5.310 1.00 95.12 91 TYR A O 1
ATOM 710 N N . PRO A 1 92 ? 13.009 -2.484 5.098 1.00 95.00 92 PRO A N 1
ATOM 711 C CA . PRO A 1 92 ? 12.986 -2.685 3.650 1.00 95.00 92 PRO A CA 1
ATOM 712 C C . PRO A 1 92 ? 14.021 -1.816 2.931 1.00 95.00 92 PRO A C 1
ATOM 714 O O . PRO A 1 92 ? 14.732 -2.318 2.065 1.00 95.00 92 PRO A O 1
ATOM 717 N N . SER A 1 93 ? 14.176 -0.547 3.330 1.00 94.94 93 SER A N 1
ATOM 718 C CA . SER A 1 93 ? 15.154 0.371 2.724 1.00 94.94 93 SER A CA 1
ATOM 719 C C . SER A 1 93 ? 16.591 -0.139 2.855 1.00 94.94 93 SER A C 1
ATOM 721 O O . SER A 1 93 ? 17.363 -0.068 1.900 1.00 94.94 93 SER A O 1
ATOM 723 N N . TYR A 1 94 ? 16.946 -0.711 4.008 1.00 95.62 94 TYR A N 1
ATOM 724 C CA . TYR A 1 94 ? 18.262 -1.306 4.234 1.00 95.62 94 TYR A CA 1
ATOM 725 C C . TYR A 1 94 ? 18.516 -2.522 3.332 1.00 95.62 94 TYR A C 1
ATOM 727 O O . TYR A 1 94 ? 19.585 -2.622 2.724 1.00 95.62 94 TYR A O 1
ATOM 735 N N . ILE A 1 95 ? 17.543 -3.436 3.219 1.00 94.50 95 ILE A N 1
ATOM 736 C CA . ILE A 1 95 ? 17.662 -4.623 2.355 1.00 94.50 95 ILE A CA 1
ATOM 737 C C . ILE A 1 95 ? 17.808 -4.204 0.896 1.00 94.50 95 ILE A C 1
ATOM 739 O O . ILE A 1 95 ? 18.691 -4.703 0.203 1.00 94.50 95 ILE A O 1
ATOM 743 N N . ILE A 1 96 ? 16.979 -3.264 0.450 1.00 94.44 96 ILE A N 1
ATOM 744 C CA . ILE A 1 96 ? 16.968 -2.794 -0.934 1.00 94.44 96 ILE A CA 1
ATOM 745 C C . ILE A 1 96 ? 18.299 -2.133 -1.282 1.00 94.44 96 ILE A C 1
ATOM 747 O O . ILE A 1 96 ? 18.899 -2.482 -2.291 1.00 94.44 96 ILE A O 1
ATOM 751 N N . TYR A 1 97 ? 18.814 -1.263 -0.410 1.00 93.88 97 TYR A N 1
ATOM 752 C CA . TYR A 1 97 ? 20.088 -0.578 -0.636 1.00 93.88 97 TYR A CA 1
ATOM 753 C C . TYR A 1 97 ? 21.295 -1.529 -0.691 1.00 93.88 97 TYR A C 1
ATOM 755 O O . TYR A 1 97 ? 22.261 -1.266 -1.402 1.00 93.88 97 TYR A O 1
ATOM 763 N N . ARG A 1 98 ? 21.283 -2.617 0.091 1.00 93.81 98 ARG A N 1
ATOM 764 C CA . ARG A 1 98 ? 22.445 -3.512 0.226 1.00 93.81 98 ARG A CA 1
ATOM 765 C C . ARG A 1 98 ? 22.394 -4.754 -0.654 1.00 93.81 98 ARG A C 1
ATOM 767 O O . ARG A 1 98 ? 23.456 -5.287 -0.961 1.00 93.81 98 ARG A O 1
ATOM 774 N N . LYS A 1 99 ? 21.202 -5.273 -0.954 1.00 90.62 99 LYS A N 1
ATOM 775 C CA . LYS A 1 99 ? 21.036 -6.652 -1.439 1.00 90.62 99 LYS A CA 1
ATOM 776 C C . LYS A 1 99 ? 20.167 -6.807 -2.685 1.00 90.62 99 LYS A C 1
ATOM 778 O O . LYS A 1 99 ? 20.160 -7.907 -3.223 1.00 90.62 99 LYS A O 1
ATOM 783 N N . ILE A 1 100 ? 19.430 -5.779 -3.114 1.00 89.44 100 ILE A N 1
ATOM 784 C CA . ILE A 1 100 ? 18.602 -5.843 -4.327 1.00 89.44 100 ILE A CA 1
ATOM 785 C C . ILE A 1 100 ? 19.275 -5.028 -5.424 1.00 89.44 100 ILE A C 1
ATOM 787 O O . ILE A 1 100 ? 19.519 -3.835 -5.253 1.00 89.44 100 ILE A O 1
ATOM 791 N N . TYR A 1 101 ? 19.552 -5.672 -6.553 1.00 85.31 101 TYR A N 1
ATOM 792 C CA . TYR A 1 101 ? 20.197 -5.025 -7.695 1.00 85.31 101 TYR A CA 1
ATOM 793 C C . TYR A 1 101 ? 19.177 -4.443 -8.672 1.00 85.31 101 TYR A C 1
ATOM 795 O O . TYR A 1 101 ? 19.389 -3.367 -9.234 1.00 85.31 101 TYR A O 1
ATOM 803 N N . HIS A 1 102 ? 18.063 -5.143 -8.888 1.00 87.25 102 HIS A N 1
ATOM 804 C CA . HIS A 1 102 ? 17.088 -4.765 -9.891 1.00 87.25 102 HIS A CA 1
ATOM 805 C C . HIS A 1 102 ? 16.173 -3.631 -9.393 1.00 87.25 102 HIS A C 1
ATOM 807 O O . HIS A 1 102 ? 15.403 -3.823 -8.441 1.00 87.25 102 HIS A O 1
ATOM 813 N N . PRO A 1 103 ? 16.160 -2.463 -10.066 1.00 87.69 103 PRO A N 1
ATOM 814 C CA . PRO A 1 103 ? 15.473 -1.273 -9.568 1.00 87.69 103 PRO A CA 1
ATOM 815 C C . PRO A 1 103 ? 13.960 -1.473 -9.443 1.00 87.69 103 PRO A C 1
ATOM 817 O O . PRO A 1 103 ? 13.380 -1.049 -8.452 1.00 87.69 103 PRO A O 1
ATOM 820 N N . LEU A 1 104 ? 13.314 -2.186 -10.378 1.00 86.88 104 LEU A N 1
ATOM 821 C CA . LEU A 1 104 ? 11.861 -2.413 -10.302 1.00 86.88 104 LEU A CA 1
ATOM 822 C C . LEU A 1 104 ? 11.446 -3.217 -9.060 1.00 86.88 104 LEU A C 1
ATOM 824 O O . LEU A 1 104 ? 10.430 -2.903 -8.442 1.00 86.88 104 LEU A O 1
ATOM 828 N N . VAL A 1 105 ? 12.237 -4.223 -8.669 1.00 90.19 105 VAL A N 1
ATOM 829 C CA . VAL A 1 105 ? 11.937 -5.062 -7.499 1.00 90.19 105 VAL A CA 1
ATOM 830 C C . VAL A 1 105 ? 12.080 -4.223 -6.230 1.00 90.19 105 VAL A C 1
ATOM 832 O O . VAL A 1 105 ? 11.161 -4.187 -5.411 1.00 90.19 105 VAL A O 1
ATOM 835 N N . GLY A 1 106 ? 13.170 -3.457 -6.119 1.00 92.19 106 GLY A N 1
ATOM 836 C CA . GLY A 1 106 ? 13.385 -2.531 -5.007 1.00 92.19 106 GLY A CA 1
ATOM 837 C C . GLY A 1 106 ? 12.296 -1.458 -4.904 1.00 92.19 106 GLY A C 1
ATOM 838 O O . GLY A 1 106 ? 11.679 -1.298 -3.851 1.00 92.19 106 GLY A O 1
ATOM 839 N N . SER A 1 107 ? 11.992 -0.763 -6.004 1.00 92.06 107 SER A N 1
ATOM 840 C CA . SER A 1 107 ? 10.951 0.272 -6.035 1.00 92.06 107 SER A CA 1
ATOM 841 C C . SER A 1 107 ? 9.573 -0.277 -5.669 1.00 92.06 107 SER A C 1
ATOM 843 O O . SER A 1 107 ? 8.846 0.381 -4.929 1.00 92.06 107 SER A O 1
ATOM 845 N N . SER A 1 108 ? 9.220 -1.486 -6.122 1.00 92.44 108 SER A N 1
ATOM 846 C CA . SER A 1 108 ? 7.935 -2.107 -5.774 1.00 92.44 108 SER A CA 1
ATOM 847 C C . SER A 1 108 ? 7.800 -2.379 -4.270 1.00 92.44 108 SER A C 1
ATOM 849 O O . SER A 1 108 ? 6.757 -2.087 -3.686 1.00 92.44 108 SER A O 1
ATOM 851 N N . MET A 1 109 ? 8.867 -2.845 -3.609 1.00 94.75 109 MET A N 1
ATOM 852 C CA . MET A 1 109 ? 8.865 -3.077 -2.161 1.00 94.75 109 MET A CA 1
ATOM 853 C C . MET A 1 109 ? 8.739 -1.766 -1.375 1.00 94.75 109 MET A C 1
ATOM 855 O O . MET A 1 109 ? 7.951 -1.691 -0.431 1.00 94.75 109 MET A O 1
ATOM 859 N N . LEU A 1 110 ? 9.469 -0.716 -1.778 1.00 95.31 110 LEU A N 1
ATOM 860 C CA . LEU A 1 110 ? 9.336 0.612 -1.163 1.00 95.31 110 LEU A CA 1
ATOM 861 C C . LEU A 1 110 ? 7.931 1.178 -1.347 1.00 95.31 110 LEU A C 1
ATOM 863 O O . LEU A 1 110 ? 7.380 1.757 -0.416 1.00 95.31 110 LEU A O 1
ATOM 867 N N . PHE A 1 111 ? 7.334 0.986 -2.521 1.00 95.00 111 PHE A N 1
ATOM 868 C CA . PHE A 1 111 ? 5.980 1.445 -2.798 1.00 95.00 111 PHE A CA 1
ATOM 869 C C . PHE A 1 111 ? 4.950 0.769 -1.880 1.00 95.00 111 PHE A C 1
ATOM 871 O O . PHE A 1 111 ? 4.122 1.454 -1.279 1.00 95.00 111 PHE A O 1
ATOM 878 N N . ILE A 1 112 ? 5.054 -0.553 -1.687 1.00 94.94 112 ILE A N 1
ATOM 879 C CA . ILE A 1 112 ? 4.216 -1.302 -0.734 1.00 94.94 112 ILE A CA 1
ATOM 880 C C . ILE A 1 112 ? 4.424 -0.789 0.698 1.00 94.94 112 ILE A C 1
ATOM 882 O O . ILE A 1 112 ? 3.447 -0.543 1.409 1.00 94.94 112 ILE A O 1
ATOM 886 N N . ALA A 1 113 ? 5.678 -0.594 1.120 1.00 95.88 113 ALA A N 1
ATOM 887 C CA . ALA A 1 113 ? 5.997 -0.094 2.457 1.00 95.88 113 ALA A CA 1
ATOM 888 C C . ALA A 1 113 ? 5.432 1.318 2.695 1.00 95.88 113 ALA A C 1
ATOM 890 O O . ALA A 1 113 ? 4.837 1.569 3.740 1.00 95.88 113 ALA A O 1
ATOM 891 N N . LEU A 1 114 ? 5.545 2.221 1.715 1.00 95.94 114 LEU A N 1
ATOM 892 C CA . LEU A 1 114 ? 5.008 3.583 1.793 1.00 95.94 114 LEU A CA 1
ATOM 893 C C . LEU A 1 114 ? 3.482 3.597 1.906 1.00 95.94 114 LEU A C 1
ATOM 895 O O . LEU A 1 114 ? 2.946 4.265 2.792 1.00 95.94 114 LEU A O 1
ATOM 899 N N . ILE A 1 115 ? 2.782 2.827 1.065 1.00 96.31 115 ILE A N 1
ATOM 900 C CA . ILE A 1 115 ? 1.320 2.685 1.153 1.00 96.31 115 ILE A CA 1
ATOM 901 C C . ILE A 1 115 ? 0.927 2.201 2.549 1.00 96.31 115 ILE A C 1
ATOM 903 O O . ILE A 1 115 ? 0.003 2.739 3.162 1.00 96.31 115 ILE A O 1
ATOM 907 N N . LEU A 1 116 ? 1.640 1.201 3.066 1.00 96.00 116 LEU A N 1
ATOM 908 C CA . LEU A 1 116 ? 1.338 0.624 4.364 1.00 96.00 116 LEU A CA 1
ATOM 909 C C . LEU A 1 116 ? 1.588 1.603 5.517 1.00 96.00 116 LEU A C 1
ATOM 911 O O . LEU A 1 116 ? 0.753 1.688 6.415 1.00 96.00 116 LEU A O 1
ATOM 915 N N . ILE A 1 117 ? 2.674 2.379 5.479 1.00 96.69 117 ILE A N 1
ATOM 916 C CA . ILE A 1 117 ? 2.939 3.440 6.464 1.00 96.69 117 ILE A CA 1
ATOM 917 C C . ILE A 1 117 ? 1.771 4.430 6.493 1.00 96.69 117 ILE A C 1
ATOM 919 O O . ILE A 1 117 ? 1.228 4.703 7.564 1.00 96.69 117 ILE A O 1
ATOM 923 N N . MET A 1 118 ? 1.339 4.925 5.328 1.00 97.12 118 MET A N 1
ATOM 924 C CA . MET A 1 118 ? 0.226 5.879 5.241 1.00 97.12 118 MET A CA 1
ATOM 925 C C . MET A 1 118 ? -1.075 5.284 5.796 1.00 97.12 118 MET A C 1
ATOM 927 O O . MET A 1 118 ? -1.773 5.940 6.574 1.00 97.12 118 MET A O 1
ATOM 931 N N . LYS A 1 119 ? -1.368 4.019 5.468 1.00 97.31 119 LYS A N 1
ATOM 932 C CA . LYS A 1 119 ? -2.545 3.305 5.979 1.00 97.31 119 LYS A CA 1
ATOM 933 C C . LYS A 1 119 ? -2.494 3.097 7.494 1.00 97.31 119 LYS A C 1
ATOM 935 O O . LYS A 1 119 ? -3.481 3.371 8.170 1.00 97.31 119 LYS A O 1
ATOM 940 N N . LEU A 1 120 ? -1.366 2.652 8.048 1.00 96.19 120 LEU A N 1
ATOM 941 C CA . LEU A 1 120 ? -1.210 2.422 9.491 1.00 96.19 120 LEU A CA 1
ATOM 942 C C . LEU A 1 120 ? -1.287 3.726 10.297 1.00 96.19 120 LEU A C 1
ATOM 944 O O . LEU A 1 120 ? -1.913 3.756 11.361 1.00 96.19 120 LEU A O 1
ATOM 948 N N . ILE A 1 121 ? -0.715 4.818 9.778 1.00 96.06 121 ILE A N 1
ATOM 949 C CA . ILE A 1 121 ? -0.874 6.154 10.368 1.00 96.06 121 ILE A CA 1
ATOM 950 C C . ILE A 1 121 ? -2.356 6.523 10.407 1.00 96.06 121 ILE A C 1
ATOM 952 O O . ILE A 1 121 ? -2.876 6.855 11.469 1.00 96.06 121 ILE A O 1
ATOM 956 N N . SER A 1 122 ? -3.063 6.412 9.280 1.00 97.25 122 SER A N 1
ATOM 957 C CA . SER A 1 122 ? -4.487 6.746 9.246 1.00 97.25 122 SER A CA 1
ATOM 958 C C . SER A 1 122 ? -5.317 5.866 10.191 1.00 97.25 122 SER A C 1
ATOM 960 O O . SER A 1 122 ? -6.143 6.383 10.942 1.00 97.25 122 SER A O 1
ATOM 962 N N . TYR A 1 123 ? -5.047 4.559 10.224 1.00 96.19 123 TYR A N 1
ATOM 963 C CA . TYR A 1 123 ? -5.726 3.604 11.101 1.00 96.19 123 TYR A CA 1
ATOM 964 C C . TYR A 1 123 ? -5.543 3.934 12.589 1.00 96.19 123 TYR A C 1
ATOM 966 O O . TYR A 1 123 ? -6.520 3.954 13.340 1.00 96.19 123 TYR A O 1
ATOM 974 N N . SER A 1 124 ? -4.314 4.222 13.025 1.00 94.88 124 SER A N 1
ATOM 975 C CA . SER A 1 124 ? -4.026 4.563 14.428 1.00 94.88 124 SER A CA 1
ATOM 976 C C . SER A 1 124 ? -4.639 5.904 14.845 1.00 94.88 124 SER A C 1
ATOM 978 O O . SER A 1 124 ? -5.232 6.005 15.920 1.00 94.88 124 SER A O 1
ATOM 980 N N . LEU A 1 125 ? -4.564 6.928 13.986 1.00 95.62 125 LEU A N 1
ATOM 981 C CA . LEU A 1 125 ? -5.108 8.257 14.279 1.00 95.62 125 LEU A CA 1
ATOM 982 C C . LEU A 1 125 ? -6.635 8.237 14.400 1.00 95.62 125 LEU A C 1
ATOM 984 O O . LEU A 1 125 ? -7.175 8.700 15.402 1.00 95.62 125 LEU A O 1
ATOM 988 N N . VAL A 1 126 ? -7.329 7.632 13.435 1.00 95.31 126 VAL A N 1
ATOM 989 C CA . VAL A 1 126 ? -8.798 7.566 13.441 1.00 95.31 126 VAL A CA 1
ATOM 990 C C . VAL A 1 126 ? -9.307 6.744 14.629 1.00 95.31 126 VAL A C 1
ATOM 992 O O . VAL A 1 126 ? -10.252 7.157 15.299 1.00 95.31 126 VAL A O 1
ATOM 995 N N . ASN A 1 127 ? -8.668 5.616 14.965 1.00 94.88 127 ASN A N 1
ATOM 996 C CA . ASN A 1 127 ? -9.061 4.840 16.147 1.00 94.88 127 ASN A CA 1
ATOM 997 C C . ASN A 1 127 ? -8.775 5.578 17.464 1.00 94.88 127 ASN A C 1
ATOM 999 O O . ASN A 1 127 ? -9.554 5.444 18.410 1.00 94.88 127 ASN A O 1
ATOM 1003 N N . ARG A 1 128 ? -7.715 6.392 17.538 1.00 93.44 128 ARG A N 1
ATOM 1004 C CA . ARG A 1 128 ? -7.455 7.264 18.695 1.00 93.44 128 ARG A CA 1
ATOM 1005 C C . ARG A 1 128 ? -8.546 8.323 18.864 1.00 93.44 128 ARG A C 1
ATOM 1007 O O . ARG A 1 128 ? -9.016 8.536 19.986 1.00 93.44 128 ARG A O 1
ATOM 1014 N N . ASP A 1 129 ? -8.977 8.948 17.775 1.00 93.50 129 ASP A N 1
ATOM 1015 C CA . ASP A 1 129 ? -10.024 9.973 17.810 1.00 93.50 129 ASP A CA 1
ATOM 1016 C C . ASP A 1 129 ? -11.380 9.359 18.199 1.00 93.50 129 ASP A C 1
ATOM 1018 O O . ASP A 1 129 ? -12.050 9.846 19.115 1.00 93.50 129 ASP A O 1
ATOM 1022 N N . LEU A 1 130 ? -11.738 8.210 17.611 1.00 93.25 130 LEU A N 1
ATOM 1023 C CA . LEU A 1 130 ? -12.945 7.454 17.971 1.00 93.25 130 LEU A CA 1
ATOM 1024 C C . LEU A 1 130 ? -12.929 6.983 19.430 1.00 93.25 130 LEU A C 1
ATOM 1026 O O . LEU A 1 130 ? -13.940 7.089 20.127 1.00 93.25 130 LEU A O 1
ATOM 1030 N N . ARG A 1 131 ? -11.779 6.514 19.929 1.00 92.31 131 ARG A N 1
ATOM 1031 C CA . ARG A 1 131 ? -11.594 6.138 21.339 1.00 92.31 131 ARG A CA 1
ATOM 1032 C C . ARG A 1 131 ? -11.818 7.325 22.272 1.00 92.31 131 ARG A C 1
ATOM 1034 O O . ARG A 1 131 ? -12.494 7.189 23.296 1.00 92.31 131 ARG A O 1
ATOM 1041 N N . THR A 1 132 ? -11.295 8.493 21.910 1.00 90.19 132 THR A N 1
ATOM 1042 C CA . THR A 1 132 ? -11.473 9.727 22.683 1.00 90.19 132 THR A CA 1
ATOM 1043 C C . THR A 1 132 ? -12.953 10.099 22.770 1.00 90.19 132 THR A C 1
ATOM 1045 O O . THR A 1 132 ? -13.473 10.289 23.870 1.00 90.19 132 THR A O 1
ATOM 1048 N N . LEU A 1 133 ? -13.669 10.095 21.643 1.00 90.94 133 LEU A N 1
ATOM 1049 C CA . LEU A 1 133 ? -15.113 10.358 21.607 1.00 90.94 133 LEU A CA 1
ATOM 1050 C C . LEU A 1 133 ? -15.910 9.328 22.423 1.00 90.94 133 LEU A C 1
ATOM 1052 O O . LEU A 1 133 ? -16.757 9.696 23.243 1.00 90.94 133 LEU A O 1
ATOM 1056 N N . PHE A 1 134 ? -15.569 8.045 22.295 1.00 89.44 134 PHE A N 1
ATOM 1057 C CA . PHE A 1 134 ? -16.212 6.962 23.037 1.00 89.44 134 PHE A CA 1
ATOM 1058 C C . PHE A 1 134 ? -16.062 7.115 24.557 1.00 89.44 134 PHE A C 1
ATOM 1060 O O . PHE A 1 134 ? -17.027 6.915 25.302 1.00 89.44 134 PHE A O 1
ATOM 1067 N N . THR A 1 135 ? -14.874 7.503 25.033 1.00 85.00 135 THR A N 1
ATOM 1068 C CA . THR A 1 135 ? -14.607 7.709 26.471 1.00 85.00 135 THR A CA 1
ATOM 1069 C C . THR A 1 135 ? -15.278 8.966 27.036 1.00 85.00 135 THR A C 1
ATOM 1071 O O . THR A 1 135 ? -15.527 9.023 28.248 1.00 85.00 135 THR A O 1
ATOM 1074 N N . GLN A 1 136 ? -15.592 9.939 26.173 1.00 86.44 136 GLN A N 1
ATOM 1075 C CA . GLN A 1 136 ? -16.412 11.120 26.470 1.00 86.44 136 GLN A CA 1
ATOM 1076 C C . GLN A 1 136 ? -17.921 10.831 26.411 1.00 86.44 136 GLN A C 1
ATOM 1078 O O . GLN A 1 136 ? -18.717 11.683 26.794 1.00 86.44 136 GLN A O 1
ATOM 1083 N N . GLY A 1 137 ? -18.329 9.646 25.945 1.00 84.00 137 GLY A N 1
ATOM 1084 C CA . GLY A 1 137 ? -19.737 9.275 25.793 1.00 84.00 137 GLY A CA 1
ATOM 1085 C C . GLY A 1 137 ? -20.402 9.813 24.523 1.00 84.00 137 GLY A C 1
ATOM 1086 O O . GLY A 1 137 ? -21.611 9.660 24.379 1.00 84.00 137 GLY A O 1
ATOM 1087 N N . LYS A 1 138 ? -19.639 10.400 23.591 1.00 86.81 138 LYS A N 1
ATOM 1088 C CA . LYS A 1 138 ? -20.136 10.831 22.278 1.00 86.81 138 LYS A CA 1
ATOM 1089 C C . LYS A 1 138 ? -19.997 9.673 21.290 1.00 86.81 138 LYS A C 1
ATOM 1091 O O . LYS A 1 138 ? -18.889 9.204 21.042 1.00 86.81 138 LYS A O 1
ATOM 1096 N N . LEU A 1 139 ? -21.115 9.196 20.750 1.00 81.62 139 LEU A N 1
ATOM 1097 C CA . LEU A 1 139 ? -21.125 8.147 19.731 1.00 81.62 139 LEU A CA 1
ATOM 1098 C C . LEU A 1 139 ? -21.227 8.784 18.347 1.00 81.62 139 LEU A C 1
ATOM 1100 O O . LEU A 1 139 ? -22.061 9.658 18.129 1.00 81.62 139 LEU A O 1
ATOM 1104 N N . VAL A 1 140 ? -20.374 8.340 17.427 1.00 84.88 140 VAL A N 1
ATOM 1105 C CA . VAL A 1 140 ? -20.437 8.732 16.017 1.00 84.88 140 VAL A CA 1
ATOM 1106 C C . VAL A 1 140 ? -21.376 7.760 15.310 1.00 84.88 140 VAL A C 1
ATOM 1108 O O . VAL A 1 140 ? -21.074 6.572 15.240 1.00 84.88 140 VAL A O 1
ATOM 1111 N N . THR A 1 141 ? -22.515 8.257 14.826 1.00 81.62 141 THR A N 1
ATOM 1112 C CA . THR A 1 141 ? -23.566 7.458 14.165 1.00 81.62 141 THR A CA 1
ATOM 1113 C C . THR A 1 141 ? -23.508 7.518 12.639 1.00 81.62 141 THR A C 1
ATOM 1115 O O . THR A 1 141 ? -24.374 6.964 11.978 1.00 81.62 141 THR A O 1
ATOM 1118 N N . GLU A 1 142 ? -22.517 8.206 12.070 1.00 86.31 142 GLU A N 1
ATOM 1119 C CA . GLU A 1 142 ? -22.308 8.285 10.615 1.00 86.31 142 GLU A CA 1
ATOM 1120 C C . GLU A 1 142 ? -21.822 6.959 10.014 1.00 86.31 142 GLU A C 1
ATOM 1122 O O . GLU A 1 142 ? -21.930 6.751 8.809 1.00 86.31 142 GLU A O 1
ATOM 1127 N N . TYR A 1 143 ? -21.281 6.070 10.849 1.00 87.81 143 TYR A N 1
ATOM 1128 C CA . TYR A 1 143 ? -20.746 4.780 10.436 1.00 87.81 143 TYR A CA 1
ATOM 1129 C C . TYR A 1 143 ? -21.684 3.645 10.841 1.00 87.81 143 TYR 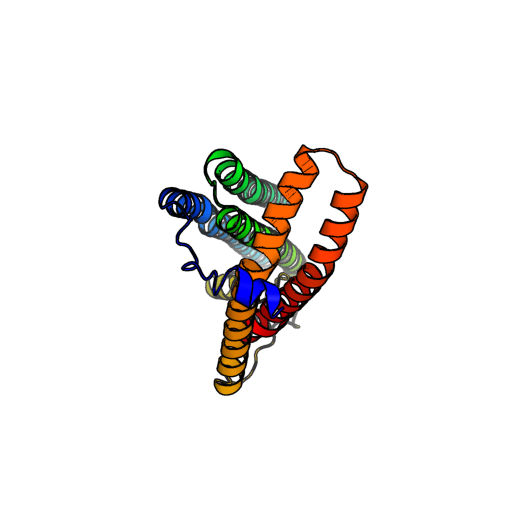A C 1
ATOM 1131 O O . TYR A 1 143 ? -22.173 3.621 11.972 1.00 87.81 143 TYR A O 1
ATOM 1139 N N . ASP A 1 144 ? -21.841 2.656 9.959 1.00 88.19 144 ASP A N 1
ATOM 1140 C CA . ASP A 1 144 ? -22.623 1.441 10.235 1.00 88.19 144 ASP A CA 1
ATOM 1141 C C . ASP A 1 144 ? -22.028 0.639 11.402 1.00 88.19 144 ASP A C 1
ATOM 1143 O O . ASP A 1 144 ? -22.738 -0.022 12.160 1.00 88.19 144 ASP A O 1
ATOM 1147 N N . VAL A 1 145 ? -20.700 0.700 11.553 1.00 89.44 145 VAL A N 1
ATOM 1148 C CA . VAL A 1 145 ? -19.954 0.013 12.609 1.00 89.44 145 VAL A CA 1
ATOM 1149 C C . VAL A 1 145 ? -19.372 1.037 13.576 1.00 89.44 145 VAL A C 1
ATOM 1151 O O . VAL A 1 145 ? -18.506 1.838 13.221 1.00 89.44 145 VAL A O 1
ATOM 1154 N N . VAL A 1 146 ? -19.819 0.978 14.828 1.00 89.69 146 VAL A N 1
ATOM 1155 C CA . VAL A 1 146 ? -19.428 1.924 15.878 1.00 89.69 146 VAL A CA 1
ATOM 1156 C C . VAL A 1 146 ? -18.194 1.417 16.631 1.00 89.69 146 VAL A C 1
ATOM 1158 O O . VAL A 1 146 ? -18.045 0.225 16.906 1.00 89.69 146 VAL A O 1
ATOM 1161 N N . TYR A 1 147 ? -17.293 2.330 17.006 1.00 91.62 147 TYR A N 1
ATOM 1162 C CA . TYR A 1 147 ? -16.191 2.008 17.914 1.00 91.62 147 TYR A CA 1
ATOM 1163 C C . TYR A 1 147 ? -16.744 1.572 19.274 1.00 91.62 147 TYR A C 1
ATOM 1165 O O . TYR A 1 147 ? -17.614 2.259 19.821 1.00 91.62 147 TYR A O 1
ATOM 1173 N N . PRO A 1 148 ? -16.229 0.497 19.889 1.00 91.62 148 PRO A N 1
ATOM 1174 C CA . PRO A 1 148 ? -14.987 -0.250 19.599 1.00 91.62 148 PRO A CA 1
ATOM 1175 C C . PRO A 1 148 ? -15.129 -1.513 18.731 1.00 91.62 148 PRO A C 1
ATOM 1177 O O . PRO A 1 148 ? -14.155 -2.248 18.567 1.00 91.62 148 PRO A O 1
ATOM 1180 N N . ASP A 1 149 ? -16.316 -1.811 18.209 1.00 91.19 149 ASP A N 1
ATOM 1181 C CA . ASP A 1 149 ? -16.567 -3.064 17.482 1.00 91.19 149 ASP A CA 1
ATOM 1182 C C . ASP A 1 149 ? -16.042 -3.025 16.036 1.00 91.19 149 ASP A C 1
ATOM 1184 O O . ASP A 1 149 ? -16.014 -4.036 15.339 1.00 91.19 149 ASP A O 1
ATOM 1188 N N . ASN A 1 150 ? -15.526 -1.871 15.604 1.00 91.94 150 ASN A N 1
ATOM 1189 C CA . ASN A 1 150 ? -14.808 -1.713 14.345 1.00 91.94 150 ASN A CA 1
ATOM 1190 C C . ASN A 1 150 ? -13.415 -2.376 14.344 1.00 91.94 150 ASN A C 1
ATOM 1192 O O . ASN A 1 150 ? -12.911 -2.693 13.266 1.00 91.94 150 ASN A O 1
ATOM 1196 N N . VAL A 1 151 ? -12.795 -2.607 15.511 1.00 92.94 151 VAL A N 1
ATOM 1197 C CA . VAL A 1 151 ? -11.440 -3.184 15.633 1.00 92.94 151 VAL A CA 1
ATOM 1198 C C . VAL A 1 151 ? -11.486 -4.707 15.464 1.00 92.94 151 VAL A C 1
ATOM 1200 O O . VAL A 1 151 ? -11.328 -5.481 16.410 1.00 92.94 151 VAL A O 1
ATOM 1203 N N . THR A 1 152 ? -11.721 -5.148 14.229 1.00 93.44 152 THR A N 1
ATOM 1204 C CA . THR A 1 152 ? -11.763 -6.562 13.835 1.00 93.44 152 THR A CA 1
ATOM 1205 C C . THR A 1 152 ? -10.757 -6.851 12.726 1.00 93.44 152 THR A C 1
ATOM 1207 O O . THR A 1 152 ? -10.413 -5.979 11.927 1.00 93.44 152 THR A O 1
ATOM 1210 N N . ILE A 1 153 ? -10.302 -8.106 12.643 1.00 91.25 153 ILE A N 1
ATOM 1211 C CA . ILE A 1 153 ? -9.388 -8.551 11.579 1.00 91.25 153 ILE A CA 1
ATOM 1212 C C . ILE A 1 153 ? -10.050 -8.390 10.201 1.00 91.25 153 ILE A C 1
ATOM 1214 O O . ILE A 1 153 ? -9.388 -7.994 9.248 1.00 91.25 153 ILE A O 1
ATOM 1218 N N . GLY A 1 154 ? -11.364 -8.627 10.099 1.00 91.75 154 GLY A N 1
ATOM 1219 C CA . GLY A 1 154 ? -12.114 -8.456 8.852 1.00 91.75 154 GLY A CA 1
ATOM 1220 C C . GLY A 1 154 ? -12.084 -7.016 8.333 1.00 91.75 154 GLY A C 1
ATOM 1221 O O . GLY A 1 154 ? -11.751 -6.795 7.169 1.00 91.75 154 GLY A O 1
ATOM 1222 N N . ASN A 1 155 ? -12.345 -6.032 9.202 1.00 92.88 155 ASN A N 1
ATOM 1223 C CA . ASN A 1 155 ? -12.274 -4.616 8.827 1.00 92.88 155 ASN A CA 1
ATOM 1224 C C . ASN A 1 155 ? -10.849 -4.188 8.458 1.00 92.88 155 ASN A C 1
ATOM 1226 O O . ASN A 1 155 ? -10.663 -3.429 7.507 1.00 92.88 155 ASN A O 1
ATOM 1230 N N . LEU A 1 156 ? -9.839 -4.709 9.163 1.00 92.31 156 LEU A N 1
ATOM 1231 C CA . LEU A 1 156 ? -8.435 -4.436 8.859 1.00 92.31 156 LEU A CA 1
ATOM 1232 C C . LEU A 1 156 ? -8.029 -4.979 7.482 1.00 92.31 156 LEU A C 1
ATOM 1234 O O . LEU A 1 156 ? -7.426 -4.252 6.694 1.00 92.31 156 LEU A O 1
ATOM 1238 N N . ILE A 1 157 ? -8.368 -6.238 7.180 1.00 93.19 157 ILE A N 1
ATOM 1239 C CA . ILE A 1 157 ? -8.065 -6.863 5.884 1.00 93.19 157 ILE A CA 1
ATOM 1240 C C . ILE A 1 157 ? -8.775 -6.107 4.758 1.00 93.19 157 ILE A C 1
ATOM 1242 O O . ILE A 1 157 ? -8.156 -5.828 3.731 1.00 93.19 157 ILE A O 1
ATOM 1246 N N . TYR A 1 158 ? -10.038 -5.719 4.962 1.00 94.44 158 TYR A N 1
ATOM 1247 C CA . TYR A 1 158 ? -10.771 -4.904 3.995 1.00 94.44 158 TYR A CA 1
ATOM 1248 C C . TYR A 1 158 ? -10.065 -3.567 3.736 1.00 94.44 158 TYR A C 1
ATOM 1250 O O . TYR A 1 158 ? -9.794 -3.225 2.587 1.00 94.44 158 TYR A O 1
ATOM 1258 N N . PHE A 1 159 ? -9.708 -2.828 4.792 1.00 95.56 159 PHE A N 1
ATOM 1259 C CA . PHE A 1 159 ? -9.015 -1.547 4.652 1.00 95.56 159 PHE A CA 1
ATOM 1260 C C . PHE A 1 159 ? -7.650 -1.688 3.974 1.00 95.56 159 PHE A C 1
ATOM 1262 O O . PHE A 1 159 ? -7.255 -0.817 3.199 1.00 95.56 159 PHE A O 1
ATOM 1269 N N . TRP A 1 160 ? -6.922 -2.776 4.227 1.00 92.12 160 TRP A N 1
ATOM 1270 C CA . TRP A 1 160 ? -5.632 -3.014 3.588 1.00 92.12 160 TRP A CA 1
ATOM 1271 C C . TRP A 1 160 ? -5.776 -3.103 2.064 1.00 92.12 160 TRP A C 1
ATOM 1273 O O . TRP A 1 160 ? -5.058 -2.397 1.351 1.00 92.12 160 TRP A O 1
ATOM 1283 N N . TRP A 1 161 ? -6.747 -3.863 1.563 1.00 92.62 161 TRP A N 1
ATOM 1284 C CA . TRP A 1 161 ? -6.971 -4.014 0.122 1.00 92.62 161 TRP A CA 1
ATOM 1285 C C . TRP A 1 161 ? -7.736 -2.860 -0.524 1.00 92.62 161 TRP A C 1
ATOM 1287 O O . TRP A 1 161 ? -7.596 -2.648 -1.726 1.00 92.62 161 TRP A O 1
ATOM 1297 N N . ALA A 1 162 ? -8.497 -2.083 0.249 1.00 94.62 162 ALA A N 1
ATOM 1298 C CA . ALA A 1 162 ? -9.229 -0.941 -0.283 1.00 94.62 162 ALA A CA 1
ATOM 1299 C C . ALA A 1 162 ? -8.277 0.061 -0.976 1.00 94.62 162 ALA A C 1
ATOM 1301 O O . ALA A 1 162 ? -7.223 0.390 -0.415 1.00 94.62 162 ALA A O 1
ATOM 1302 N N . PRO A 1 163 ? -8.633 0.611 -2.153 1.00 94.81 163 PRO A N 1
ATOM 1303 C CA . PRO A 1 163 ? -7.816 1.578 -2.894 1.00 94.81 163 PRO A CA 1
ATOM 1304 C C . PRO A 1 163 ? -7.865 2.989 -2.276 1.00 94.81 163 PRO A C 1
ATOM 1306 O O . PRO A 1 163 ? -8.001 3.995 -2.966 1.00 94.81 163 PRO A O 1
ATOM 1309 N N . THR A 1 164 ? -7.766 3.077 -0.950 1.00 95.50 164 THR A N 1
ATOM 1310 C CA . THR A 1 164 ? -7.778 4.316 -0.172 1.00 95.50 164 THR A CA 1
ATOM 1311 C C . THR A 1 164 ? -6.674 4.289 0.882 1.00 95.50 164 THR A C 1
ATOM 1313 O O . THR A 1 164 ? -6.260 3.230 1.360 1.00 95.50 164 THR A O 1
ATOM 1316 N N . LEU A 1 165 ? -6.169 5.471 1.236 1.00 96.44 165 LEU A N 1
ATOM 1317 C CA . LEU A 1 165 ? -5.151 5.638 2.282 1.00 96.44 165 LEU A CA 1
ATOM 1318 C C . LEU A 1 165 ? -5.753 6.096 3.617 1.00 96.44 165 LEU A C 1
ATOM 1320 O O . LEU A 1 165 ? -5.104 5.978 4.652 1.00 96.44 165 LEU A O 1
ATOM 1324 N N . CYS A 1 166 ? -6.993 6.591 3.591 1.00 96.06 166 CYS A N 1
ATOM 1325 C CA . CYS A 1 166 ? -7.704 7.096 4.758 1.00 96.06 166 CYS A CA 1
ATOM 1326 C C . CYS A 1 166 ? -8.614 6.010 5.339 1.00 96.06 166 CYS A C 1
ATOM 1328 O O . CYS A 1 166 ? -9.534 5.554 4.655 1.00 96.06 166 CYS A O 1
ATOM 1330 N N . TYR A 1 167 ? -8.364 5.612 6.588 1.00 96.06 167 TYR A N 1
ATOM 1331 C CA . TYR A 1 167 ? -9.166 4.639 7.324 1.00 96.06 167 TYR A CA 1
ATOM 1332 C C . TYR A 1 167 ? -10.537 5.209 7.699 1.00 96.06 167 TYR A C 1
ATOM 1334 O O . TYR A 1 167 ? -10.634 6.322 8.212 1.00 96.06 167 TYR A O 1
ATOM 1342 N N . GLN A 1 168 ? -11.585 4.417 7.489 1.00 94.38 168 GLN A N 1
ATOM 1343 C CA . GLN A 1 168 ? -12.942 4.674 7.964 1.00 94.38 168 GLN A CA 1
ATOM 1344 C C . GLN A 1 168 ? -13.519 3.375 8.552 1.00 94.38 168 GLN A C 1
ATOM 1346 O O . GLN A 1 168 ? -13.272 2.308 7.985 1.00 94.38 168 GLN A O 1
ATOM 1351 N N . PRO A 1 169 ? -14.280 3.423 9.666 1.00 92.88 169 PRO A N 1
ATOM 1352 C CA . PRO A 1 169 ? -14.906 2.231 10.251 1.00 92.88 169 PRO A CA 1
ATOM 1353 C C . PRO A 1 169 ? -15.849 1.488 9.299 1.00 92.88 169 PRO A C 1
ATOM 1355 O O . PRO A 1 169 ? -15.893 0.259 9.314 1.00 92.88 169 PRO A O 1
ATOM 1358 N N . SER A 1 170 ? -16.576 2.227 8.461 1.00 92.38 170 SER A N 1
ATOM 1359 C CA . SER A 1 170 ? -17.404 1.694 7.382 1.00 92.38 170 SER A CA 1
ATOM 1360 C C . SER A 1 170 ? -17.168 2.506 6.114 1.00 92.38 170 SER A C 1
ATOM 1362 O O . SER A 1 170 ? -17.136 3.733 6.156 1.00 92.38 170 SER A O 1
ATOM 1364 N N . TYR A 1 171 ? -17.008 1.814 4.987 1.00 92.56 171 TYR A N 1
ATOM 1365 C CA . TYR A 1 171 ? -16.866 2.431 3.670 1.00 92.56 171 TYR A CA 1
ATOM 1366 C C . TYR A 1 171 ? -18.166 2.300 2.879 1.00 92.56 171 TYR A C 1
ATOM 1368 O O . TYR A 1 171 ? -18.818 1.258 2.986 1.00 92.56 171 TYR A O 1
ATOM 1376 N N . PRO A 1 172 ? -18.515 3.284 2.031 1.00 91.50 172 PRO A N 1
ATOM 1377 C CA . PRO A 1 172 ? -19.609 3.123 1.085 1.00 91.50 172 PRO A CA 1
ATOM 1378 C C . PRO A 1 172 ? -19.291 1.968 0.128 1.00 91.50 172 PRO A C 1
ATOM 1380 O O . PRO A 1 172 ? -18.191 1.893 -0.425 1.00 91.50 172 PRO A O 1
ATOM 1383 N N . ARG A 1 173 ? -20.247 1.053 -0.053 1.00 89.81 173 ARG A N 1
ATOM 1384 C CA . ARG A 1 173 ? -20.103 -0.130 -0.912 1.00 89.81 173 ARG A CA 1
ATOM 1385 C C . ARG A 1 173 ? -21.073 -0.073 -2.080 1.00 89.81 173 ARG A C 1
ATOM 1387 O O . ARG A 1 173 ? -22.192 0.416 -1.948 1.00 89.81 173 ARG A O 1
ATOM 1394 N N . THR A 1 174 ? -20.642 -0.597 -3.219 1.00 91.12 174 THR A N 1
ATOM 1395 C CA . THR A 1 174 ? -21.530 -0.886 -4.344 1.00 91.12 174 THR A CA 1
ATOM 1396 C C . THR A 1 174 ? -22.425 -2.075 -3.994 1.00 91.12 174 THR A C 1
ATOM 1398 O O . THR A 1 174 ? -22.021 -2.995 -3.285 1.00 91.12 174 THR A O 1
ATOM 1401 N N . GLU A 1 175 ? -23.665 -2.066 -4.483 1.00 90.38 175 GLU A N 1
ATOM 1402 C CA . GLU A 1 175 ? -24.629 -3.131 -4.173 1.00 90.38 175 GLU A CA 1
ATOM 1403 C C . GLU A 1 175 ? -24.261 -4.472 -4.821 1.00 90.38 175 GLU A C 1
ATOM 1405 O O . GLU A 1 175 ? -24.607 -5.535 -4.304 1.00 90.38 175 GLU A O 1
ATOM 1410 N N . LYS A 1 176 ? -23.617 -4.431 -5.996 1.00 94.12 176 LYS A N 1
ATOM 1411 C CA . LYS A 1 176 ? -23.339 -5.603 -6.834 1.00 94.12 176 LYS A CA 1
ATOM 1412 C C . LYS A 1 176 ? -22.016 -5.443 -7.573 1.00 94.12 176 LYS A C 1
ATOM 1414 O O . LYS A 1 176 ? -21.726 -4.368 -8.092 1.00 94.12 176 LYS A O 1
ATOM 1419 N N . PHE A 1 177 ? -21.291 -6.550 -7.691 1.00 94.94 177 PHE A N 1
ATOM 1420 C CA . PHE A 1 177 ? -20.105 -6.675 -8.534 1.00 94.94 177 PHE A CA 1
ATOM 1421 C C . PHE A 1 177 ? -20.481 -6.648 -10.022 1.00 94.94 177 PHE A C 1
ATOM 1423 O O . PHE A 1 177 ? -21.370 -7.392 -10.454 1.00 94.94 177 PHE A O 1
ATOM 1430 N N . ARG A 1 178 ? -19.804 -5.818 -10.824 1.00 95.88 178 ARG A N 1
ATOM 1431 C CA . ARG A 1 178 ? -20.046 -5.664 -12.268 1.00 95.88 178 ARG A CA 1
ATOM 1432 C C . ARG A 1 178 ? -18.894 -6.292 -13.067 1.00 95.88 178 ARG A C 1
ATOM 1434 O O . ARG A 1 178 ? -17.936 -5.600 -13.423 1.00 95.88 178 ARG A O 1
ATOM 1441 N N . PRO A 1 179 ? -18.994 -7.577 -13.460 1.00 95.06 179 PRO A N 1
ATOM 1442 C CA . PRO A 1 179 ? -17.880 -8.310 -14.071 1.00 95.06 179 PRO A CA 1
ATOM 1443 C C . PRO A 1 179 ? -17.411 -7.704 -15.398 1.00 95.06 179 PRO A C 1
ATOM 1445 O O . PRO A 1 179 ? -16.221 -7.702 -15.692 1.00 95.06 179 PRO A O 1
ATOM 1448 N N . ILE A 1 180 ? -18.326 -7.142 -16.195 1.00 96.88 180 ILE A N 1
ATOM 1449 C CA . ILE A 1 180 ? -17.990 -6.500 -17.476 1.00 96.88 180 ILE A CA 1
ATOM 1450 C C . ILE A 1 180 ? -17.142 -5.244 -17.248 1.00 96.88 180 ILE A C 1
ATOM 1452 O O . ILE A 1 180 ? -16.191 -4.997 -17.988 1.00 96.88 180 ILE A O 1
ATOM 1456 N N . PHE A 1 181 ? -17.459 -4.456 -16.215 1.00 95.25 181 PHE A N 1
ATOM 1457 C CA . PHE A 1 181 ? -16.677 -3.274 -15.865 1.00 95.25 181 PHE A CA 1
ATOM 1458 C C . PHE A 1 181 ? -15.281 -3.676 -15.380 1.00 95.25 181 PHE A C 1
ATOM 1460 O O . PHE A 1 181 ? -14.293 -3.152 -15.899 1.00 95.25 181 PHE A O 1
ATOM 1467 N N . PHE A 1 182 ? -15.202 -4.656 -14.474 1.00 96.75 182 PHE A N 1
ATOM 1468 C CA . PHE A 1 182 ? -13.940 -5.208 -13.980 1.00 96.75 182 PHE A CA 1
ATOM 1469 C C . PHE A 1 182 ? -13.053 -5.725 -15.122 1.00 96.75 182 PHE A C 1
ATOM 1471 O O . PHE A 1 182 ? -11.923 -5.266 -15.287 1.00 96.75 182 PHE A O 1
ATOM 1478 N N . LEU A 1 183 ? -13.578 -6.609 -15.980 1.00 96.81 183 LEU A N 1
ATOM 1479 C CA . LEU A 1 183 ? -12.830 -7.168 -17.112 1.00 96.81 183 LEU A CA 1
ATOM 1480 C C . LEU A 1 183 ? -12.374 -6.084 -18.093 1.00 96.81 183 LEU A C 1
ATOM 1482 O O . LEU A 1 183 ? -11.243 -6.135 -18.574 1.00 96.81 183 LEU A O 1
ATOM 1486 N N . LYS A 1 184 ? -13.208 -5.066 -18.345 1.00 96.69 184 LYS A N 1
ATOM 1487 C CA . LYS A 1 184 ? -12.814 -3.909 -19.157 1.00 96.69 184 LYS A CA 1
ATOM 1488 C C . LYS A 1 184 ? -11.607 -3.195 -18.542 1.00 96.69 184 LYS A C 1
ATOM 1490 O O . LYS A 1 184 ? -10.628 -2.976 -19.251 1.00 96.69 184 LYS A O 1
ATOM 1495 N N . ARG A 1 185 ? -11.634 -2.878 -17.240 1.00 97.19 185 ARG A N 1
ATOM 1496 C CA . ARG A 1 185 ? -10.503 -2.230 -16.544 1.00 97.19 185 ARG A CA 1
ATOM 1497 C C . ARG A 1 185 ? -9.235 -3.094 -16.568 1.00 97.19 185 ARG A C 1
ATOM 1499 O O . ARG A 1 185 ? -8.154 -2.577 -16.832 1.00 97.19 185 ARG A O 1
ATOM 1506 N N . VAL A 1 186 ? -9.357 -4.407 -16.357 1.00 96.62 186 VAL A N 1
ATOM 1507 C CA . VAL A 1 186 ? -8.222 -5.349 -16.421 1.00 96.62 186 VAL A CA 1
ATOM 1508 C C . VAL A 1 186 ? -7.637 -5.432 -17.836 1.00 96.62 186 VAL A C 1
ATOM 1510 O O . VAL A 1 186 ? -6.414 -5.470 -17.996 1.00 96.62 186 VAL A O 1
ATOM 1513 N N . SER A 1 187 ? -8.482 -5.416 -18.871 1.00 96.75 187 SER A N 1
ATOM 1514 C CA . SER A 1 187 ? -8.024 -5.408 -20.266 1.00 96.75 187 SER A CA 1
ATOM 1515 C C . SER A 1 187 ? -7.279 -4.118 -20.618 1.00 96.75 187 SER A C 1
ATOM 1517 O O . SER A 1 187 ? -6.191 -4.180 -21.183 1.00 96.75 187 SER A O 1
ATOM 1519 N N . GLU A 1 188 ? -7.791 -2.959 -20.195 1.00 96.44 188 GLU A N 1
ATOM 1520 C CA . GLU A 1 188 ? -7.141 -1.659 -20.385 1.00 96.44 188 GLU A CA 1
ATOM 1521 C C . GLU A 1 188 ? -5.794 -1.587 -19.655 1.00 96.44 188 GLU A C 1
ATOM 1523 O O . GLU A 1 188 ? -4.805 -1.149 -20.244 1.00 96.44 188 GLU A O 1
ATOM 1528 N N . LEU A 1 189 ? -5.727 -2.093 -18.416 1.00 96.06 189 LEU A N 1
ATOM 1529 C CA . LEU A 1 189 ? -4.478 -2.231 -17.665 1.00 96.06 189 LEU A CA 1
ATOM 1530 C C . LEU A 1 189 ? -3.468 -3.102 -18.423 1.00 96.06 189 LEU A C 1
ATOM 1532 O O . LEU A 1 189 ? -2.320 -2.701 -18.599 1.00 96.06 189 LEU A O 1
ATOM 1536 N N . SER A 1 190 ? -3.894 -4.272 -18.900 1.00 95.06 190 SER A N 1
ATOM 1537 C CA . SER A 1 190 ? -3.027 -5.213 -19.619 1.00 95.06 190 SER A CA 1
ATOM 1538 C C . SER A 1 190 ? -2.493 -4.602 -20.917 1.00 95.06 190 SER A C 1
ATOM 1540 O O . SER A 1 190 ? -1.290 -4.643 -21.174 1.00 95.06 190 SER A O 1
ATOM 1542 N N . CYS A 1 191 ? -3.365 -3.968 -21.706 1.00 95.50 191 CYS A N 1
ATOM 1543 C CA . CYS A 1 191 ? -2.981 -3.255 -22.923 1.00 95.50 191 CYS A CA 1
ATOM 1544 C C . CYS A 1 191 ? -1.995 -2.118 -22.627 1.00 95.50 191 CYS A C 1
ATOM 1546 O O . CYS A 1 191 ? -0.991 -1.988 -23.328 1.00 95.50 191 CYS A O 1
ATOM 1548 N N . ALA A 1 192 ? -2.237 -1.326 -21.578 1.00 94.88 192 ALA A N 1
ATOM 1549 C CA . ALA A 1 192 ? -1.346 -0.239 -21.191 1.00 94.88 192 ALA A CA 1
ATOM 1550 C C . ALA A 1 192 ? 0.031 -0.754 -20.738 1.00 94.88 192 ALA A C 1
ATOM 1552 O O . ALA A 1 192 ? 1.045 -0.191 -21.146 1.00 94.88 192 ALA A O 1
ATOM 1553 N N . LEU A 1 193 ? 0.095 -1.842 -19.959 1.00 92.56 193 LEU A N 1
ATOM 1554 C CA . LEU A 1 193 ? 1.356 -2.469 -19.538 1.00 92.56 193 LEU A CA 1
ATOM 1555 C C . LEU A 1 193 ? 2.164 -2.993 -20.734 1.00 92.56 193 LEU A C 1
ATOM 1557 O O . LEU A 1 193 ? 3.362 -2.723 -20.823 1.00 92.56 193 LEU A O 1
ATOM 1561 N N . ILE A 1 194 ? 1.515 -3.689 -21.675 1.00 91.38 194 ILE A N 1
ATOM 1562 C CA . ILE A 1 194 ? 2.162 -4.185 -22.902 1.00 91.38 194 ILE A CA 1
ATOM 1563 C C . ILE A 1 194 ? 2.687 -3.014 -23.737 1.00 91.38 194 ILE A C 1
ATOM 1565 O O . ILE A 1 194 ? 3.823 -3.048 -24.212 1.00 91.38 194 ILE A O 1
ATOM 1569 N N . PHE A 1 195 ? 1.888 -1.957 -23.892 1.00 92.50 195 PHE A N 1
ATOM 1570 C CA . PHE A 1 195 ? 2.285 -0.792 -24.674 1.00 92.50 195 PHE A CA 1
ATOM 1571 C C . PHE A 1 195 ? 3.435 -0.018 -24.014 1.00 92.50 195 PHE A C 1
ATOM 1573 O O . PHE A 1 195 ? 4.378 0.375 -24.698 1.00 92.50 195 PHE A O 1
ATOM 1580 N N . MET A 1 196 ? 3.428 0.130 -22.685 1.00 91.50 196 MET A N 1
ATOM 1581 C CA . MET A 1 196 ? 4.557 0.701 -21.941 1.00 91.50 196 MET A CA 1
ATOM 1582 C C . MET A 1 196 ? 5.827 -0.141 -22.085 1.00 91.50 196 MET A C 1
ATOM 1584 O O . MET A 1 196 ? 6.905 0.424 -22.278 1.00 91.50 196 MET A O 1
ATOM 1588 N N . TYR A 1 197 ? 5.714 -1.473 -22.032 1.00 88.81 197 TYR A N 1
ATOM 1589 C CA . TYR A 1 197 ? 6.851 -2.369 -22.245 1.00 88.81 197 TYR A CA 1
ATOM 1590 C C . TYR A 1 197 ? 7.451 -2.178 -23.642 1.00 88.81 197 TYR A C 1
ATOM 1592 O O . TYR A 1 197 ? 8.647 -1.920 -23.777 1.00 88.81 197 TYR A O 1
ATOM 1600 N N . PHE A 1 198 ? 6.599 -2.191 -24.671 1.00 88.38 198 PHE A N 1
ATOM 1601 C CA . PHE A 1 198 ? 7.004 -1.948 -26.053 1.00 88.38 198 PHE A CA 1
ATOM 1602 C C . PHE A 1 198 ? 7.683 -0.583 -26.228 1.00 88.38 198 PHE A C 1
ATOM 1604 O O . PHE A 1 198 ? 8.759 -0.499 -26.818 1.00 88.38 198 PHE A O 1
ATOM 1611 N N . LEU A 1 199 ? 7.093 0.488 -25.684 1.00 89.62 199 LEU A N 1
ATOM 1612 C CA . LEU A 1 199 ? 7.670 1.832 -25.763 1.00 89.62 199 LEU A CA 1
ATOM 1613 C C . LEU A 1 199 ? 9.034 1.926 -25.064 1.00 89.62 199 LEU A C 1
ATOM 1615 O O . LEU A 1 199 ? 9.938 2.617 -25.543 1.00 89.62 199 LEU A O 1
ATOM 1619 N N . THR A 1 200 ? 9.191 1.214 -23.949 1.00 87.94 200 THR A N 1
ATOM 1620 C CA . THR A 1 200 ? 10.435 1.200 -23.177 1.00 87.94 200 THR A CA 1
ATOM 1621 C C . THR A 1 200 ? 11.553 0.497 -23.944 1.00 87.94 200 THR A C 1
ATOM 1623 O O . THR A 1 200 ? 12.605 1.097 -24.154 1.00 87.94 200 THR A O 1
ATOM 1626 N N . GLU A 1 201 ? 11.326 -0.729 -24.417 1.00 85.81 201 GLU A N 1
ATOM 1627 C CA . GLU A 1 201 ? 12.345 -1.506 -25.140 1.00 85.81 201 GLU A CA 1
ATOM 1628 C C . GLU A 1 201 ? 12.680 -0.890 -26.504 1.00 85.81 201 GLU A C 1
ATOM 1630 O O . GLU A 1 201 ? 13.848 -0.739 -26.859 1.00 85.81 201 GLU A O 1
ATOM 1635 N N . GLN A 1 202 ? 11.665 -0.477 -27.269 1.00 83.44 202 GLN A N 1
ATOM 1636 C CA . GLN A 1 202 ? 11.866 -0.050 -28.654 1.00 83.44 202 GLN A CA 1
ATOM 1637 C C . GLN A 1 202 ? 12.357 1.402 -28.780 1.00 83.44 202 GLN A C 1
ATOM 1639 O O . GLN A 1 202 ? 12.998 1.747 -29.777 1.00 83.44 202 GLN A O 1
ATOM 1644 N N . TYR A 1 203 ? 12.057 2.272 -27.807 1.00 82.88 203 TYR A N 1
ATOM 1645 C CA . TYR A 1 203 ? 12.364 3.706 -27.907 1.00 82.88 203 TYR A CA 1
ATOM 1646 C C . TYR A 1 203 ? 13.170 4.239 -26.728 1.00 82.88 203 TYR A C 1
ATOM 1648 O O . TYR A 1 203 ? 14.182 4.909 -26.954 1.00 82.88 203 TYR A O 1
ATOM 1656 N N . ALA A 1 204 ? 12.763 3.955 -25.487 1.00 84.69 204 ALA A N 1
ATOM 1657 C CA . ALA A 1 204 ? 13.456 4.505 -24.322 1.00 84.69 204 ALA A CA 1
ATOM 1658 C C . ALA A 1 204 ? 14.874 3.929 -24.187 1.00 84.69 204 ALA A C 1
ATOM 1660 O O . ALA A 1 204 ? 15.829 4.697 -24.075 1.00 84.69 204 ALA A O 1
ATOM 1661 N N . MET A 1 205 ? 15.027 2.606 -24.284 1.00 84.38 205 MET A N 1
ATOM 1662 C CA . MET A 1 205 ? 16.308 1.913 -24.127 1.00 84.38 205 MET A CA 1
ATOM 1663 C C . MET A 1 205 ? 17.374 2.342 -25.156 1.00 84.38 205 MET A C 1
ATOM 1665 O O . MET A 1 205 ? 18.440 2.797 -24.734 1.00 84.38 205 MET A O 1
ATOM 1669 N N . PRO A 1 206 ? 17.129 2.318 -26.485 1.00 83.75 206 PRO A N 1
ATOM 1670 C CA . PRO A 1 206 ? 18.146 2.743 -27.453 1.00 83.75 206 PRO A CA 1
ATOM 1671 C C . PRO A 1 206 ? 18.473 4.237 -27.342 1.00 83.75 206 PRO A C 1
ATOM 1673 O O . PRO A 1 206 ? 19.614 4.651 -27.560 1.00 83.75 206 PRO A O 1
ATOM 1676 N N . THR A 1 207 ? 17.494 5.074 -26.989 1.00 80.62 207 THR A N 1
ATOM 1677 C CA . THR A 1 207 ? 17.739 6.506 -26.764 1.00 80.62 207 THR A CA 1
ATOM 1678 C C . THR A 1 207 ? 18.611 6.716 -25.526 1.00 80.62 207 THR A C 1
ATOM 1680 O O . THR A 1 207 ? 19.535 7.533 -25.559 1.00 80.62 207 THR A O 1
ATOM 1683 N N . LEU A 1 208 ? 18.375 5.949 -24.459 1.00 81.31 208 LEU A N 1
ATOM 1684 C CA . LEU A 1 208 ? 19.150 5.989 -23.222 1.00 81.31 208 LEU A CA 1
ATOM 1685 C C . LEU A 1 208 ? 20.595 5.521 -23.431 1.00 81.31 208 LEU A C 1
ATOM 1687 O O . LEU A 1 208 ? 21.514 6.235 -23.039 1.00 81.31 208 LEU A O 1
ATOM 1691 N N . GLU A 1 209 ? 20.817 4.385 -24.097 1.00 82.06 209 GLU A N 1
ATOM 1692 C CA . GLU A 1 209 ? 22.168 3.872 -24.380 1.00 82.06 209 GLU A CA 1
ATOM 1693 C C . GLU A 1 209 ? 23.002 4.867 -25.188 1.00 82.06 209 GLU A C 1
ATOM 1695 O O . GLU A 1 209 ? 24.175 5.113 -24.892 1.00 82.06 209 GLU A O 1
ATOM 1700 N N . ASN A 1 210 ? 22.385 5.485 -26.196 1.00 76.81 210 ASN A N 1
ATOM 1701 C CA . ASN A 1 210 ? 23.029 6.557 -26.936 1.00 76.81 210 ASN A CA 1
ATOM 1702 C C . ASN A 1 210 ? 23.324 7.739 -26.002 1.00 76.81 210 ASN A C 1
ATOM 1704 O O . ASN A 1 210 ? 24.442 8.251 -25.995 1.00 76.81 210 ASN A O 1
ATOM 1708 N N . SER A 1 211 ? 22.370 8.169 -25.179 1.00 77.31 211 SER A N 1
ATOM 1709 C CA . SER A 1 211 ? 22.551 9.301 -24.257 1.00 77.31 211 SER A CA 1
ATOM 1710 C C . SER A 1 211 ? 23.694 9.086 -23.260 1.00 77.31 211 SER A C 1
ATOM 1712 O O . SER A 1 211 ? 24.506 9.990 -23.087 1.00 77.31 211 SER A O 1
ATOM 1714 N N . ILE A 1 212 ? 23.830 7.886 -22.685 1.00 79.56 212 ILE A N 1
ATOM 1715 C CA . ILE A 1 212 ? 24.917 7.540 -21.752 1.00 79.56 212 ILE A CA 1
ATOM 1716 C C . ILE A 1 212 ? 26.289 7.748 -22.406 1.00 79.56 212 ILE A C 1
ATOM 1718 O O . ILE A 1 212 ? 27.159 8.388 -21.818 1.00 79.56 212 ILE A O 1
ATOM 1722 N N . LYS A 1 213 ? 26.472 7.304 -23.659 1.00 76.19 213 LYS A N 1
ATOM 1723 C CA . LYS A 1 213 ? 27.729 7.515 -24.403 1.00 76.19 213 LYS A CA 1
ATOM 1724 C C . LYS A 1 213 ? 28.073 9.001 -24.577 1.00 76.19 213 LYS A C 1
ATOM 1726 O O . LYS A 1 213 ? 29.239 9.360 -24.500 1.00 76.19 213 LYS A O 1
ATOM 1731 N N . ALA A 1 214 ? 27.076 9.862 -24.795 1.00 74.12 214 ALA A N 1
ATOM 1732 C CA . ALA A 1 214 ? 27.295 11.307 -24.914 1.00 74.12 214 ALA A CA 1
ATOM 1733 C C . ALA A 1 214 ? 27.624 11.969 -23.567 1.00 74.12 214 ALA A C 1
ATOM 1735 O O . ALA A 1 214 ? 28.459 12.867 -23.522 1.00 74.12 214 ALA A O 1
ATOM 1736 N N . ILE A 1 215 ? 27.012 11.499 -22.474 1.00 77.12 215 ILE A N 1
ATOM 1737 C CA . ILE A 1 215 ? 27.293 11.990 -21.117 1.00 77.12 215 ILE A CA 1
ATOM 1738 C C . ILE A 1 215 ? 28.756 11.732 -20.737 1.00 77.12 215 ILE A C 1
ATOM 1740 O O . ILE A 1 215 ? 29.406 12.622 -20.194 1.00 77.12 215 ILE A O 1
ATOM 1744 N N . HIS A 1 216 ? 29.303 10.561 -21.079 1.00 77.31 216 HIS A N 1
ATOM 1745 C CA . HIS A 1 216 ? 30.717 10.249 -20.834 1.00 77.31 216 HIS A CA 1
ATOM 1746 C C . HIS A 1 216 ? 31.691 11.171 -21.583 1.00 77.31 216 HIS A C 1
ATOM 1748 O O . HIS A 1 216 ? 32.779 11.430 -21.077 1.00 77.31 216 HIS A O 1
ATOM 1754 N N . ASN A 1 217 ? 31.293 11.692 -22.746 1.00 78.56 217 ASN A N 1
ATOM 1755 C CA . ASN A 1 217 ? 32.115 12.588 -23.561 1.00 78.56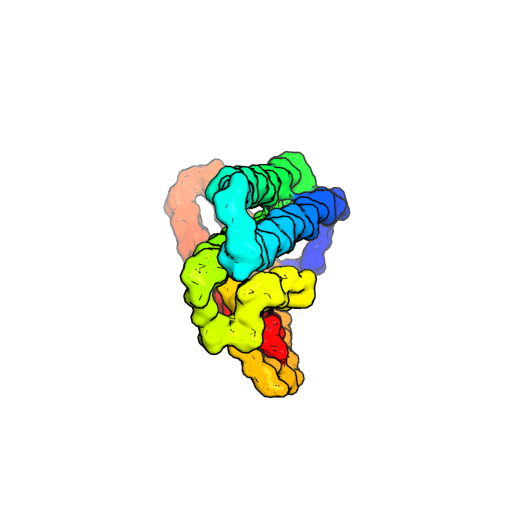 217 ASN A CA 1
ATOM 1756 C C . ASN A 1 217 ? 31.947 14.078 -23.190 1.00 78.56 217 ASN A C 1
ATOM 1758 O O . ASN A 1 217 ? 32.593 14.921 -23.800 1.00 78.56 217 ASN A O 1
ATOM 1762 N N . LEU A 1 218 ? 31.109 14.405 -22.191 1.00 76.94 218 LEU A N 1
ATOM 1763 C CA . LEU A 1 218 ? 30.847 15.764 -21.680 1.00 76.94 218 LEU A CA 1
ATOM 1764 C C . LEU A 1 218 ? 30.327 16.787 -22.718 1.00 76.94 218 LEU A C 1
ATOM 1766 O O . LEU A 1 218 ? 30.375 17.995 -22.479 1.00 76.94 218 LEU A O 1
ATOM 1770 N N . ASP A 1 219 ? 29.737 16.333 -23.826 1.00 78.69 219 ASP A N 1
ATOM 1771 C CA . ASP A 1 219 ? 29.148 17.217 -24.841 1.00 78.69 219 ASP A CA 1
ATOM 1772 C C . ASP A 1 219 ? 27.761 17.730 -24.420 1.00 78.69 219 ASP A C 1
ATOM 1774 O O . ASP A 1 219 ? 26.720 17.147 -24.739 1.00 78.69 219 ASP A O 1
ATOM 1778 N N . PHE A 1 220 ? 27.732 18.864 -23.719 1.00 78.88 220 PHE A N 1
ATOM 1779 C CA . PHE A 1 220 ? 26.513 19.432 -23.125 1.00 78.88 220 PHE A CA 1
ATOM 1780 C C . PHE A 1 220 ? 25.369 19.658 -24.131 1.00 78.88 220 PHE A C 1
ATOM 1782 O O . PHE A 1 220 ? 24.208 19.379 -23.832 1.00 78.88 220 PHE A O 1
ATOM 1789 N N . ILE A 1 221 ? 25.687 20.111 -25.348 1.00 81.44 221 ILE A N 1
ATOM 1790 C CA . ILE A 1 221 ? 24.699 20.362 -26.414 1.00 81.44 221 ILE A CA 1
ATOM 1791 C C . ILE A 1 221 ? 24.028 19.052 -26.854 1.00 81.44 221 ILE A C 1
ATOM 1793 O O . ILE A 1 221 ? 22.805 18.984 -26.978 1.00 81.44 221 ILE A O 1
ATOM 1797 N N . ILE A 1 222 ? 24.819 17.989 -27.022 1.00 77.56 222 ILE A N 1
ATOM 1798 C CA . ILE A 1 222 ? 24.332 16.667 -27.435 1.00 77.56 222 ILE A CA 1
ATOM 1799 C C . ILE A 1 222 ? 23.502 16.028 -26.314 1.00 77.56 222 ILE A C 1
ATOM 1801 O O . ILE A 1 222 ? 22.505 15.358 -26.590 1.00 77.56 222 ILE A O 1
ATOM 1805 N N . ILE A 1 223 ? 23.872 16.254 -25.050 1.00 78.69 223 ILE A N 1
ATOM 1806 C CA . ILE A 1 223 ? 23.090 15.802 -23.891 1.00 78.69 223 ILE A CA 1
ATOM 1807 C C . ILE A 1 223 ? 21.700 16.450 -23.908 1.00 78.69 223 ILE A C 1
ATOM 1809 O O . ILE A 1 223 ? 20.702 15.734 -23.827 1.00 78.69 223 ILE A O 1
ATOM 1813 N N . VAL A 1 224 ? 21.612 17.774 -24.075 1.00 80.38 224 VAL A N 1
ATOM 1814 C CA . VAL A 1 224 ? 20.324 18.491 -24.110 1.00 80.38 224 VAL A CA 1
ATOM 1815 C C . VAL A 1 224 ? 19.451 18.024 -25.279 1.00 80.38 224 VAL A C 1
ATOM 1817 O O . VAL A 1 224 ? 18.275 17.721 -25.077 1.00 80.38 224 VAL A O 1
ATOM 1820 N N . GLU A 1 225 ? 20.013 17.885 -26.484 1.00 81.81 225 GLU A N 1
ATOM 1821 C CA . GLU A 1 225 ? 19.279 17.384 -27.655 1.00 81.81 225 GLU A CA 1
ATOM 1822 C C . GLU A 1 225 ? 18.699 15.977 -27.412 1.00 81.81 225 GLU A C 1
ATOM 1824 O O . GLU A 1 225 ? 17.545 15.690 -27.745 1.00 81.81 225 GLU A O 1
ATOM 1829 N N . ARG A 1 226 ? 19.486 15.085 -26.800 1.00 77.50 226 ARG A N 1
ATOM 1830 C CA . ARG A 1 226 ? 19.061 13.707 -26.516 1.00 77.50 226 ARG A CA 1
ATOM 1831 C C . ARG A 1 226 ? 18.036 13.630 -25.389 1.00 77.50 226 ARG A C 1
ATOM 1833 O O . ARG A 1 226 ? 17.087 12.855 -25.501 1.00 77.50 226 ARG A O 1
ATOM 1840 N N . VAL A 1 227 ? 18.161 14.465 -24.357 1.00 79.56 227 VAL A N 1
ATOM 1841 C CA . VAL A 1 227 ? 17.148 14.599 -23.297 1.00 79.56 227 VAL A CA 1
ATOM 1842 C C . VAL A 1 227 ? 15.823 15.100 -23.873 1.00 79.56 227 VAL A C 1
ATOM 1844 O O . VAL A 1 227 ? 14.775 14.555 -23.533 1.00 79.56 227 VAL A O 1
ATOM 1847 N N . LEU A 1 228 ? 15.846 16.066 -24.799 1.00 82.56 228 LEU A N 1
ATOM 1848 C CA . LEU A 1 228 ? 14.636 16.535 -25.486 1.00 82.56 228 LEU A CA 1
ATOM 1849 C C . LEU A 1 228 ? 13.972 15.418 -26.305 1.00 82.56 228 LEU A C 1
ATOM 1851 O O . LEU A 1 228 ? 12.757 15.241 -26.219 1.00 82.56 228 LEU A O 1
ATOM 1855 N N . LYS A 1 229 ? 14.758 14.609 -27.029 1.00 80.19 229 LYS A N 1
ATOM 1856 C CA . LYS A 1 229 ? 14.251 13.426 -27.755 1.00 80.19 229 LYS A CA 1
ATOM 1857 C C . LYS A 1 229 ? 13.657 12.370 -26.814 1.00 80.19 229 LYS A C 1
ATOM 1859 O O . LYS A 1 229 ? 12.632 11.765 -27.133 1.00 80.19 229 LYS A O 1
ATOM 1864 N N . LEU A 1 230 ? 14.270 12.161 -25.647 1.00 83.75 230 LEU A N 1
ATOM 1865 C CA . LEU A 1 230 ? 13.769 11.232 -24.632 1.00 83.75 230 LEU A CA 1
ATOM 1866 C C . LEU A 1 230 ? 12.491 11.753 -23.954 1.00 83.75 230 LEU A C 1
ATOM 1868 O O . LEU A 1 230 ? 11.602 10.958 -23.654 1.00 83.75 230 LEU A O 1
ATOM 1872 N N .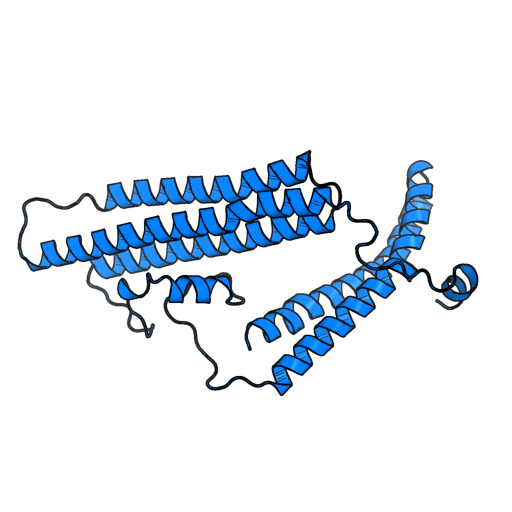 SER A 1 231 ? 12.367 13.070 -23.767 1.00 87.88 231 SER A N 1
ATOM 1873 C CA . SER A 1 231 ? 11.239 13.723 -23.087 1.00 87.88 231 SER A CA 1
ATOM 1874 C C . SER A 1 231 ? 9.889 13.379 -23.718 1.00 87.88 231 SER A C 1
ATOM 1876 O O . SER A 1 231 ? 8.964 12.993 -23.007 1.00 87.88 231 SER A O 1
ATOM 1878 N N . THR A 1 232 ? 9.777 13.406 -25.051 1.00 87.06 232 THR A N 1
ATOM 1879 C CA . THR A 1 232 ? 8.525 13.046 -25.740 1.00 87.06 232 THR A CA 1
ATOM 1880 C C . THR A 1 232 ? 8.084 11.617 -25.415 1.00 87.06 232 THR A C 1
ATOM 1882 O O . THR A 1 232 ? 6.919 11.383 -25.099 1.00 87.06 232 THR A O 1
ATOM 1885 N N . THR A 1 233 ? 9.020 10.664 -25.431 1.00 86.81 233 THR A N 1
ATOM 1886 C CA . THR A 1 233 ? 8.734 9.265 -25.069 1.00 86.81 233 THR A CA 1
ATOM 1887 C C . THR A 1 233 ? 8.407 9.144 -23.577 1.00 86.81 233 THR A C 1
ATOM 1889 O O . THR A 1 233 ? 7.486 8.421 -23.201 1.00 86.81 233 THR A O 1
ATOM 1892 N N . GLY A 1 234 ? 9.113 9.897 -22.729 1.00 90.25 234 GLY A N 1
ATOM 1893 C CA . GLY A 1 234 ? 8.889 9.947 -21.285 1.00 90.25 234 GLY A CA 1
ATOM 1894 C C . GLY A 1 234 ? 7.494 10.443 -20.903 1.00 90.25 234 GLY A C 1
ATOM 1895 O O . GLY A 1 234 ? 6.842 9.819 -20.070 1.00 90.25 234 GLY A O 1
ATOM 1896 N N . VAL A 1 235 ? 6.993 11.506 -21.543 1.00 92.38 235 VAL A N 1
ATOM 1897 C CA . VAL A 1 235 ? 5.634 12.028 -21.300 1.00 92.38 235 VAL A CA 1
ATOM 1898 C C . VAL A 1 235 ? 4.572 10.989 -21.660 1.00 92.38 235 VAL A C 1
ATOM 1900 O O . VAL A 1 235 ? 3.638 10.780 -20.888 1.00 92.38 235 VAL A O 1
ATOM 1903 N N . ILE A 1 236 ? 4.724 10.291 -22.791 1.00 92.56 236 ILE A N 1
ATOM 1904 C CA . ILE A 1 236 ? 3.787 9.232 -23.199 1.00 92.56 236 ILE A CA 1
ATOM 1905 C C . ILE A 1 236 ? 3.790 8.088 -22.177 1.00 92.56 236 ILE A C 1
ATOM 1907 O O . ILE A 1 236 ? 2.722 7.661 -21.738 1.00 92.56 236 ILE A O 1
ATOM 1911 N N . LEU A 1 237 ? 4.971 7.621 -21.756 1.00 92.88 237 LEU A N 1
ATOM 1912 C CA . LEU A 1 237 ? 5.096 6.587 -20.723 1.00 92.88 237 LEU A CA 1
ATOM 1913 C C . LEU A 1 237 ? 4.463 7.022 -19.397 1.00 92.88 237 LEU A C 1
ATOM 1915 O O . LEU A 1 237 ? 3.784 6.228 -18.752 1.00 92.88 237 LEU A O 1
ATOM 1919 N N . TRP A 1 238 ? 4.643 8.282 -19.005 1.00 94.19 238 TRP A N 1
ATOM 1920 C CA . TRP A 1 238 ? 4.078 8.813 -17.769 1.00 94.19 238 TRP A CA 1
ATOM 1921 C C . TRP A 1 238 ? 2.547 8.886 -17.813 1.00 94.19 238 TRP A C 1
ATOM 1923 O O . TRP A 1 238 ? 1.884 8.452 -16.873 1.00 94.19 238 TRP A O 1
ATOM 1933 N N . LEU A 1 239 ? 1.967 9.357 -18.922 1.00 95.38 239 LEU A N 1
ATOM 1934 C CA . LEU A 1 239 ? 0.511 9.389 -19.112 1.00 95.38 239 LEU A CA 1
ATOM 1935 C C . LEU A 1 239 ? -0.097 7.981 -19.119 1.00 95.38 239 LEU A C 1
ATOM 1937 O O . LEU A 1 239 ? -1.143 7.754 -18.506 1.00 95.38 239 LEU A O 1
ATOM 1941 N N . LEU A 1 240 ? 0.571 7.024 -19.770 1.00 95.50 240 LEU A N 1
ATOM 1942 C CA . LEU A 1 240 ? 0.154 5.623 -19.760 1.00 95.50 240 LEU A CA 1
ATOM 1943 C C . LEU A 1 240 ? 0.232 5.020 -18.361 1.00 95.50 240 LEU A C 1
ATOM 1945 O O . LEU A 1 240 ? -0.708 4.347 -17.951 1.00 95.50 240 LEU A O 1
ATOM 1949 N N . MET A 1 241 ? 1.304 5.290 -17.612 1.00 94.75 241 MET A N 1
ATOM 1950 C CA . MET A 1 241 ? 1.446 4.844 -16.226 1.00 94.75 241 MET A CA 1
ATOM 1951 C C . MET A 1 241 ? 0.332 5.423 -15.351 1.00 94.75 241 MET A C 1
ATOM 1953 O O . MET A 1 241 ? -0.285 4.685 -14.584 1.00 94.75 241 MET A O 1
ATOM 1957 N N . PHE A 1 242 ? 0.040 6.719 -15.490 1.00 96.38 242 PHE A N 1
ATOM 1958 C CA . PHE A 1 242 ? -1.030 7.382 -14.750 1.00 96.38 242 PHE A CA 1
ATOM 1959 C C . PHE A 1 242 ? -2.387 6.724 -15.024 1.00 96.38 242 PHE A C 1
ATOM 1961 O O . PHE A 1 242 ? -3.094 6.343 -14.091 1.00 96.38 242 PHE A O 1
ATOM 1968 N N . TYR A 1 243 ? -2.727 6.525 -16.298 1.00 96.81 243 TYR A N 1
ATOM 1969 C CA . TYR A 1 243 ? -3.970 5.866 -16.695 1.00 96.81 243 TYR A CA 1
ATOM 1970 C C . TYR A 1 243 ? -4.027 4.398 -16.242 1.00 96.81 243 TYR A C 1
ATOM 1972 O O . TYR A 1 243 ? -5.044 3.940 -15.715 1.00 96.81 243 TYR A O 1
ATOM 1980 N N . ALA A 1 244 ? -2.937 3.650 -16.409 1.00 97.00 244 ALA A N 1
ATOM 1981 C CA . ALA A 1 244 ? -2.854 2.249 -16.015 1.00 97.00 244 ALA A CA 1
ATOM 1982 C C . ALA A 1 244 ? -3.035 2.089 -14.502 1.00 97.00 244 ALA A C 1
ATOM 1984 O O . ALA A 1 244 ? -3.858 1.289 -14.064 1.00 97.00 244 ALA A O 1
ATOM 1985 N N . PHE A 1 245 ? -2.313 2.874 -13.702 1.00 95.06 245 PHE A N 1
ATOM 1986 C CA . PHE A 1 245 ? -2.328 2.752 -12.250 1.00 95.06 245 PHE A CA 1
ATOM 1987 C C . PHE A 1 245 ? -3.583 3.377 -11.629 1.00 95.06 245 PHE A C 1
ATOM 1989 O O . PHE A 1 245 ? -4.388 2.675 -11.019 1.00 95.06 245 PHE A O 1
ATOM 1996 N N . PHE A 1 246 ? -3.789 4.684 -11.802 1.00 95.44 246 PHE A N 1
ATOM 1997 C CA . PHE A 1 246 ? -4.855 5.395 -11.091 1.00 95.44 246 PHE A CA 1
ATOM 1998 C C . PHE A 1 246 ? -6.239 5.108 -11.650 1.00 95.44 246 PHE A C 1
ATOM 2000 O O . PHE A 1 246 ? -7.197 5.052 -10.886 1.00 95.44 246 PHE A O 1
ATOM 2007 N N . HIS A 1 247 ? -6.362 4.936 -12.967 1.00 95.12 247 HIS A N 1
ATOM 2008 C CA . HIS A 1 247 ? -7.673 4.734 -13.567 1.00 95.12 247 HIS A CA 1
ATOM 2009 C C . HIS A 1 247 ? -8.015 3.257 -13.742 1.00 95.12 247 HIS A C 1
ATOM 2011 O O . HIS A 1 247 ? -9.100 2.844 -13.346 1.00 95.12 247 HIS A O 1
ATOM 2017 N N . SER A 1 248 ? -7.135 2.456 -14.338 1.00 96.56 248 SER A N 1
ATOM 2018 C CA . SER A 1 248 ? -7.469 1.062 -14.651 1.00 96.56 248 SER A CA 1
ATOM 2019 C C . SER A 1 248 ? -7.306 0.157 -13.431 1.00 96.56 248 SER A C 1
ATOM 2021 O O . SER A 1 248 ? -8.265 -0.494 -13.025 1.00 96.56 248 SER A O 1
ATOM 2023 N N . PHE A 1 249 ? -6.128 0.155 -12.800 1.00 96.56 249 PHE A N 1
ATOM 2024 C CA . PHE A 1 249 ? -5.820 -0.725 -11.673 1.00 96.56 249 PHE A CA 1
ATOM 2025 C C . PHE A 1 249 ? -6.635 -0.390 -10.419 1.00 96.56 249 PHE A C 1
ATOM 2027 O O . PHE A 1 249 ? -7.296 -1.280 -9.891 1.00 96.56 249 PHE A O 1
ATOM 2034 N N . LEU A 1 250 ? -6.658 0.869 -9.962 1.00 95.94 250 LEU A N 1
ATOM 2035 C CA . LEU A 1 250 ? -7.415 1.218 -8.749 1.00 95.94 250 LEU A CA 1
ATOM 2036 C C . LEU A 1 250 ? -8.932 1.041 -8.917 1.00 95.94 250 LEU A C 1
ATOM 2038 O O . LEU A 1 250 ? -9.577 0.601 -7.970 1.00 95.94 250 LEU A O 1
ATOM 2042 N N . ASN A 1 251 ? -9.497 1.301 -10.105 1.00 95.81 251 ASN A N 1
ATOM 2043 C CA . ASN A 1 251 ? -10.922 1.034 -10.338 1.00 95.81 251 ASN A CA 1
ATOM 2044 C C . ASN A 1 251 ? -11.230 -0.461 -10.470 1.00 95.81 251 ASN A C 1
ATOM 2046 O O . ASN A 1 251 ? -12.322 -0.882 -10.110 1.00 95.81 251 ASN A O 1
ATOM 2050 N N . ALA A 1 252 ? -10.299 -1.263 -10.998 1.00 95.81 252 ALA A N 1
ATOM 2051 C CA . ALA A 1 252 ? -10.439 -2.717 -10.974 1.00 95.81 252 ALA A CA 1
ATOM 2052 C C . ALA A 1 252 ? -10.357 -3.255 -9.539 1.00 95.81 252 ALA A C 1
ATOM 2054 O O . ALA A 1 252 ? -11.073 -4.183 -9.206 1.00 95.81 252 ALA A O 1
ATOM 2055 N N . LEU A 1 253 ? -9.505 -2.665 -8.694 1.00 94.38 253 LEU A N 1
ATOM 2056 C CA . LEU A 1 253 ? -9.374 -3.034 -7.284 1.00 94.38 253 LEU A CA 1
ATOM 2057 C C . LEU A 1 253 ? -10.579 -2.587 -6.437 1.00 94.38 253 LEU A C 1
ATOM 2059 O O . LEU A 1 253 ? -10.871 -3.213 -5.424 1.00 94.38 253 LEU A O 1
ATOM 2063 N N . SER A 1 254 ? -11.249 -1.493 -6.816 1.00 93.69 254 SER A N 1
ATOM 2064 C CA . SER A 1 254 ? -12.456 -1.013 -6.130 1.00 93.69 254 SER A CA 1
ATOM 2065 C C . SER A 1 254 ? -13.726 -1.780 -6.490 1.00 93.69 254 SER A C 1
ATOM 2067 O O . SER A 1 254 ? -14.699 -1.685 -5.745 1.00 93.69 254 SER A O 1
ATOM 2069 N N . GLU A 1 255 ? -13.745 -2.419 -7.664 1.00 92.94 255 GLU A N 1
ATOM 2070 C CA . GLU A 1 255 ? -14.889 -3.191 -8.165 1.00 92.94 255 GLU A CA 1
ATOM 2071 C C . GLU A 1 255 ? -14.898 -4.591 -7.559 1.00 92.94 255 GLU A C 1
ATOM 2073 O O . GLU A 1 255 ? -15.942 -4.941 -6.969 1.00 92.94 255 GLU A O 1
#

Second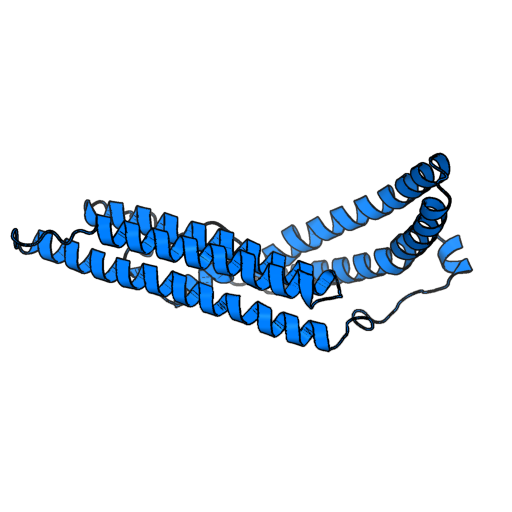ary structure (DSSP, 8-state):
-HHHHHHH----PPTTTT--HHHHHHHHHHHTHHHHHHHHHHHHHHHHHHHHHHHHHHHHTT-TT----HHHHHHHHHHHHHHHHHHHHHHHHHHHHHH---HHHHHHHHHHHHHHHHHHHHHHHHHHHHHHHHHTT----SSSS-TTTT--HHHHHHHHHSS-SS--SS----SS--HHHHHHHHHHHHHHHHHHHHHIIIIIHHHHHHHHHHHHTT-HHHHHHHHHHHHHHHHHHHHHHHIIIIIIIHHHHH-